Protein AF-A0A1B0GMM7-F1 (afdb_monomer_lite)

Organism: Phlebotomus papatasi (NCBI:txid29031)

InterPro domains:
  IPR000101 Gamma-glutamyltranspeptidase [PTHR11686] (1-207)
  IPR029055 Nucleophile aminohydrolases, N-terminal [SSF56235] (2-206)

Radius of gyration: 19.5 Å; chains: 1; bounding box: 43×40×56 Å

pLDDT: mean 94.99, std 4.91, range [53.19, 98.62]

Structure (mmCIF, N/CA/C/O backbone):
data_AF-A0A1B0GMM7-F1
#
_entry.id   AF-A0A1B0GMM7-F1
#
loop_
_atom_site.group_PDB
_atom_site.id
_atom_site.type_symbol
_atom_site.label_atom_id
_atom_site.label_alt_id
_atom_site.label_comp_id
_atom_site.label_asym_id
_atom_site.label_entity_id
_atom_site.label_seq_id
_atom_site.pdbx_PDB_ins_code
_atom_site.Cartn_x
_atom_site.Cartn_y
_atom_site.Cartn_z
_atom_site.occupancy
_atom_site.B_iso_or_equiv
_atom_site.auth_seq_id
_atom_site.auth_comp_id
_atom_site.auth_asym_id
_atom_site.auth_atom_id
_atom_site.pdbx_PDB_model_num
ATOM 1 N N . MET A 1 1 ? 13.871 6.214 -3.178 1.00 53.19 1 MET A N 1
ATOM 2 C CA . MET A 1 1 ? 12.863 5.307 -2.608 1.00 53.19 1 MET A CA 1
ATOM 3 C C . MET A 1 1 ? 11.516 5.990 -2.770 1.00 53.19 1 MET A C 1
ATOM 5 O O . MET A 1 1 ? 11.363 7.075 -2.239 1.00 53.19 1 MET A O 1
ATOM 9 N N . GLN A 1 2 ? 10.606 5.436 -3.575 1.00 75.19 2 GLN A N 1
ATOM 10 C CA . GLN A 1 2 ? 9.217 5.918 -3.604 1.00 75.19 2 GLN A CA 1
ATOM 11 C C . GLN A 1 2 ? 8.549 5.575 -2.265 1.00 75.19 2 GLN A C 1
ATOM 13 O O . GLN A 1 2 ? 8.980 4.634 -1.605 1.00 75.19 2 GLN A O 1
ATOM 18 N N . SER A 1 3 ? 7.559 6.360 -1.842 1.00 87.88 3 SER A N 1
ATOM 19 C CA . SER A 1 3 ? 7.161 6.391 -0.427 1.00 87.88 3 SER A CA 1
ATOM 20 C C . SER A 1 3 ? 6.079 5.382 -0.032 1.00 87.88 3 SER A C 1
ATOM 22 O O . SER A 1 3 ? 6.171 4.817 1.050 1.00 87.88 3 SER A O 1
ATOM 24 N N . MET A 1 4 ? 5.049 5.184 -0.861 1.00 93.94 4 MET A N 1
ATOM 25 C CA . MET A 1 4 ? 3.884 4.348 -0.532 1.00 93.94 4 MET A CA 1
ATOM 26 C C . MET A 1 4 ? 3.117 3.912 -1.789 1.00 93.94 4 MET A C 1
ATOM 28 O O . MET A 1 4 ? 3.317 4.479 -2.867 1.00 93.94 4 MET A O 1
ATOM 32 N N . GLY A 1 5 ? 2.212 2.941 -1.646 1.00 95.69 5 GLY A N 1
ATOM 33 C CA . GLY A 1 5 ? 1.313 2.498 -2.712 1.00 95.69 5 GLY A CA 1
ATOM 34 C C . GLY A 1 5 ? 0.489 1.272 -2.322 1.00 95.69 5 GLY A C 1
ATOM 35 O O . GLY A 1 5 ? 0.683 0.703 -1.255 1.00 95.69 5 GLY A O 1
ATOM 36 N N . ILE A 1 6 ? -0.396 0.831 -3.223 1.00 96.44 6 ILE A N 1
ATOM 37 C CA . ILE A 1 6 ? -1.327 -0.291 -2.983 1.00 96.44 6 ILE A CA 1
ATOM 38 C C . ILE A 1 6 ? -0.647 -1.653 -2.745 1.00 96.44 6 ILE A C 1
ATOM 40 O O . ILE A 1 6 ? -1.313 -2.593 -2.328 1.00 96.44 6 ILE A O 1
ATOM 44 N N . GLY A 1 7 ? 0.661 -1.755 -3.004 1.00 95.88 7 GLY A N 1
ATOM 45 C CA . GLY A 1 7 ? 1.482 -2.925 -2.680 1.00 95.88 7 GLY A CA 1
ATOM 46 C C . GLY A 1 7 ? 2.139 -2.884 -1.293 1.00 95.88 7 GLY A C 1
ATOM 47 O O . GLY A 1 7 ? 2.956 -3.750 -1.013 1.00 95.88 7 GLY A O 1
ATOM 48 N N . GLY A 1 8 ? 1.846 -1.873 -0.467 1.00 97.38 8 GLY A N 1
ATOM 49 C CA . GLY A 1 8 ? 2.353 -1.749 0.904 1.00 97.38 8 GLY A CA 1
ATOM 50 C C . GLY A 1 8 ? 1.270 -1.976 1.960 1.00 97.38 8 GLY A C 1
ATOM 51 O O . GLY A 1 8 ? 0.313 -2.725 1.740 1.00 97.38 8 GLY A O 1
ATOM 52 N N . GLY A 1 9 ? 1.404 -1.300 3.099 1.00 97.62 9 GLY A N 1
ATOM 53 C CA . GLY A 1 9 ? 0.414 -1.264 4.170 1.00 97.62 9 GLY A CA 1
ATOM 54 C C . GLY A 1 9 ? 0.515 -0.006 5.038 1.00 97.62 9 GLY A C 1
ATOM 55 O O . GLY A 1 9 ? 1.512 0.723 5.026 1.00 97.62 9 GLY A O 1
ATOM 56 N N . PHE A 1 10 ? -0.516 0.236 5.847 1.00 97.62 10 PHE A N 1
ATOM 57 C CA . PHE A 1 10 ? -0.613 1.430 6.691 1.00 97.62 10 PHE A CA 1
ATOM 58 C C . PHE A 1 10 ? -1.278 1.147 8.039 1.00 97.62 10 PHE A C 1
ATOM 60 O O . PHE A 1 10 ? -1.861 0.091 8.269 1.00 97.62 10 PHE A O 1
ATOM 67 N N . ILE A 1 11 ? -1.225 2.135 8.936 1.00 97.75 11 ILE A N 1
ATOM 68 C CA . ILE A 1 11 ? -2.061 2.173 10.139 1.00 97.75 11 ILE A CA 1
ATOM 69 C C . ILE A 1 11 ? -2.821 3.497 10.161 1.00 97.75 11 ILE A C 1
ATOM 71 O O . ILE A 1 11 ? -2.230 4.556 9.951 1.00 97.75 11 ILE A O 1
ATOM 75 N N . MET A 1 12 ? -4.128 3.448 10.409 1.00 97.12 12 MET A N 1
ATOM 76 C CA . MET A 1 12 ? -5.002 4.622 10.453 1.00 97.12 12 MET A CA 1
ATOM 77 C C . MET A 1 12 ? -5.659 4.753 11.821 1.00 97.12 12 MET A C 1
ATOM 79 O O . MET A 1 12 ? -6.202 3.790 12.354 1.00 97.12 12 MET A O 1
ATOM 83 N N . ASN A 1 13 ? -5.658 5.974 12.355 1.00 96.12 13 ASN A N 1
ATOM 84 C CA . ASN A 1 13 ? -6.471 6.356 13.504 1.00 96.12 13 ASN A CA 1
ATOM 85 C C . ASN A 1 13 ? -7.703 7.129 13.027 1.00 96.12 13 ASN A C 1
ATOM 87 O O . ASN A 1 13 ? -7.585 8.080 12.255 1.00 96.12 13 ASN A O 1
ATOM 91 N N . ILE A 1 14 ? -8.878 6.738 13.512 1.00 97.38 14 ILE A N 1
ATOM 92 C CA . ILE A 1 14 ? -10.171 7.300 13.115 1.00 97.38 14 ILE A CA 1
ATOM 93 C C . ILE A 1 14 ? -10.907 7.734 14.376 1.00 97.38 14 ILE A C 1
ATOM 95 O O . ILE A 1 14 ? -11.275 6.893 15.190 1.00 97.38 14 ILE A O 1
ATOM 99 N N . TYR A 1 15 ? -11.152 9.035 14.532 1.00 97.31 15 TYR A N 1
ATOM 100 C CA . TYR A 1 15 ? -11.948 9.577 15.635 1.00 97.31 15 TYR A CA 1
ATOM 101 C C . TYR A 1 15 ? -13.368 9.908 15.172 1.00 97.31 15 TYR A C 1
ATOM 103 O O . TYR A 1 15 ? -13.568 10.725 14.272 1.00 97.31 15 TYR A O 1
ATOM 111 N N . LEU A 1 16 ? -14.363 9.305 15.818 1.00 96.50 16 LEU A N 1
ATOM 112 C CA . LEU A 1 16 ? -15.772 9.624 15.626 1.00 96.50 16 LEU A CA 1
ATOM 113 C C . LEU A 1 16 ? -16.211 10.643 16.675 1.00 96.50 16 LEU A C 1
ATOM 115 O O . LEU A 1 16 ? -16.310 10.321 17.860 1.00 96.50 16 LEU A O 1
ATOM 119 N N . ARG A 1 17 ? -16.514 11.867 16.226 1.00 95.62 17 ARG A N 1
ATOM 120 C CA . ARG A 1 17 ? -16.934 12.974 17.099 1.00 95.62 17 ARG A CA 1
ATOM 121 C C . ARG A 1 17 ? -18.205 12.651 17.882 1.00 95.62 17 ARG A C 1
ATOM 123 O O . ARG A 1 17 ? -18.207 12.851 19.090 1.00 95.62 17 ARG A O 1
ATOM 130 N N . ASP A 1 18 ? -19.238 12.141 17.216 1.00 95.56 18 ASP A N 1
ATOM 131 C CA . ASP A 1 18 ? -20.553 11.912 17.837 1.00 95.56 18 ASP A CA 1
ATOM 132 C C . ASP A 1 18 ? -20.499 10.840 18.934 1.00 95.56 18 ASP A C 1
ATOM 134 O O . ASP A 1 18 ? -21.185 10.944 19.945 1.00 95.56 18 ASP A O 1
ATOM 138 N N . ALA A 1 19 ? -19.635 9.836 18.760 1.00 94.50 19 ALA A N 1
ATOM 139 C CA . ALA A 1 19 ? -19.402 8.780 19.745 1.00 94.50 19 ALA A CA 1
ATOM 140 C C . ALA A 1 19 ? -18.279 9.112 20.743 1.00 94.50 19 ALA A C 1
ATOM 142 O O . ALA A 1 19 ? -18.024 8.326 21.652 1.00 94.50 19 ALA A O 1
ATOM 143 N N . GLN A 1 20 ? -17.563 10.223 20.534 1.00 94.62 20 GLN A N 1
ATOM 144 C CA . GLN A 1 20 ? -16.332 10.587 21.241 1.00 94.62 20 GLN A CA 1
ATOM 145 C C . GLN A 1 20 ? -15.344 9.416 21.383 1.00 94.62 20 GLN A C 1
ATOM 147 O O . GLN A 1 20 ? -14.721 9.230 22.428 1.00 94.62 20 GLN A O 1
ATOM 152 N N . LYS A 1 21 ? -15.206 8.613 20.323 1.00 95.88 21 LYS A N 1
ATOM 153 C CA . LYS A 1 21 ? -14.448 7.357 20.335 1.00 95.88 21 LYS A CA 1
ATOM 154 C C . LYS A 1 21 ? -13.468 7.293 19.170 1.00 95.88 21 LYS A C 1
ATOM 156 O O . LYS A 1 21 ? -13.804 7.696 18.058 1.00 95.88 21 LYS A O 1
ATOM 161 N N . ALA A 1 22 ? -12.271 6.767 19.427 1.00 97.44 22 ALA A N 1
ATOM 162 C CA . ALA A 1 22 ? -11.251 6.532 18.414 1.00 97.44 22 ALA A CA 1
ATOM 163 C C . ALA A 1 22 ? -11.017 5.035 18.169 1.00 97.44 22 ALA A C 1
ATOM 165 O O . ALA A 1 22 ? -10.995 4.238 19.109 1.00 97.44 22 ALA A O 1
ATOM 166 N N . TYR A 1 23 ? -10.809 4.684 16.904 1.00 97.94 23 TYR A N 1
ATOM 167 C CA . TYR A 1 23 ? -10.455 3.347 16.444 1.00 97.94 23 TYR A CA 1
ATOM 168 C C . TYR A 1 23 ? -9.118 3.376 15.716 1.00 97.94 23 TYR A C 1
ATOM 170 O O . TYR A 1 23 ? -8.822 4.323 14.987 1.00 97.94 23 TYR A O 1
ATOM 178 N N . THR A 1 24 ? -8.359 2.299 15.860 1.00 98.25 24 THR A N 1
ATOM 179 C CA . THR A 1 24 ? -7.186 2.010 15.040 1.00 98.25 24 THR A CA 1
ATOM 180 C C . THR A 1 24 ? -7.534 0.918 14.041 1.00 98.25 24 THR A C 1
ATOM 182 O O . THR A 1 24 ? -8.098 -0.113 14.413 1.00 98.25 24 THR A O 1
ATOM 185 N N . LEU A 1 25 ? -7.168 1.149 12.785 1.00 98.44 25 LEU A N 1
ATOM 186 C CA . LEU A 1 25 ? -7.102 0.147 11.734 1.00 98.44 25 LEU A CA 1
ATOM 187 C C . LEU A 1 25 ? -5.637 -0.152 11.428 1.00 98.44 25 LEU A C 1
ATOM 189 O O . LEU A 1 25 ? -4.947 0.714 10.894 1.00 98.44 25 LEU A O 1
ATOM 193 N N . ASP A 1 26 ? -5.179 -1.358 11.742 1.00 98.31 26 ASP A N 1
ATOM 194 C CA . ASP A 1 26 ? -3.874 -1.864 11.324 1.00 98.31 26 ASP A CA 1
ATOM 195 C C . ASP A 1 26 ? -4.033 -2.687 10.041 1.00 98.31 26 ASP A C 1
ATOM 197 O O . ASP A 1 26 ? -4.621 -3.773 10.039 1.00 98.31 26 ASP A O 1
ATOM 201 N N . ALA A 1 27 ? -3.532 -2.116 8.951 1.00 98.31 27 ALA A N 1
ATOM 202 C CA . ALA A 1 27 ? -3.484 -2.682 7.614 1.00 98.31 27 ALA A CA 1
ATOM 203 C C . ALA A 1 27 ? -2.025 -2.809 7.142 1.00 98.31 27 ALA A C 1
ATOM 205 O O . ALA A 1 27 ? -1.729 -2.624 5.961 1.00 98.31 27 ALA A O 1
ATOM 206 N N . ARG A 1 28 ? -1.089 -3.064 8.068 1.00 97.88 28 ARG A N 1
ATOM 207 C CA . ARG A 1 28 ? 0.292 -3.395 7.711 1.00 97.88 28 ARG A CA 1
ATOM 208 C C . ARG A 1 28 ? 0.388 -4.733 7.000 1.00 97.88 28 ARG A C 1
ATOM 210 O O . ARG A 1 28 ? -0.480 -5.602 7.119 1.00 97.88 28 ARG A O 1
ATOM 217 N N . GLU A 1 29 ? 1.480 -4.882 6.269 1.00 97.88 29 GLU A N 1
ATOM 218 C CA . GLU A 1 29 ? 1.848 -6.129 5.634 1.00 97.88 29 GLU A CA 1
ATOM 219 C C . GLU A 1 29 ? 2.068 -7.236 6.674 1.00 97.88 29 GLU A C 1
ATOM 221 O O . GLU A 1 29 ? 2.504 -6.986 7.802 1.00 97.88 29 GLU A O 1
ATOM 226 N 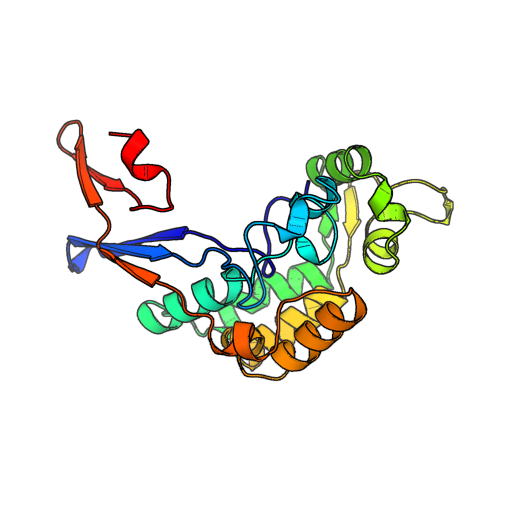N . ILE A 1 30 ? 1.788 -8.479 6.281 1.00 97.12 30 ILE A N 1
ATOM 227 C CA . ILE A 1 30 ? 2.065 -9.670 7.097 1.00 97.12 30 ILE A CA 1
ATOM 228 C C . ILE A 1 30 ? 2.968 -10.636 6.336 1.00 97.12 30 ILE A C 1
ATOM 230 O O . ILE A 1 30 ? 2.927 -10.709 5.107 1.00 97.12 30 ILE A O 1
ATOM 234 N N . SER A 1 31 ? 3.786 -11.393 7.061 1.00 96.06 31 SER A N 1
ATOM 235 C CA . SER A 1 31 ? 4.619 -12.437 6.465 1.00 96.06 31 SER A CA 1
ATOM 236 C C . SER A 1 31 ? 3.762 -13.519 5.810 1.00 96.06 31 SER A C 1
ATOM 238 O O . SER A 1 31 ? 2.727 -13.894 6.362 1.00 96.06 31 SER A O 1
ATOM 240 N N . ALA A 1 32 ? 4.231 -14.060 4.685 1.00 97.12 32 ALA A N 1
ATOM 241 C CA . ALA A 1 32 ? 3.666 -15.275 4.104 1.00 97.12 32 ALA A CA 1
ATOM 242 C C . ALA A 1 32 ? 3.725 -16.440 5.103 1.00 97.12 32 ALA A C 1
ATOM 244 O O . ALA A 1 32 ? 4.643 -16.515 5.924 1.00 97.12 32 ALA A O 1
ATOM 245 N N . THR A 1 33 ? 2.805 -17.393 4.990 1.00 97.50 33 THR A N 1
ATOM 246 C CA . THR A 1 33 ? 2.761 -18.583 5.855 1.00 97.50 33 THR A CA 1
ATOM 247 C C . THR A 1 33 ? 4.030 -19.431 5.734 1.00 97.50 33 THR A C 1
ATOM 249 O O . THR A 1 33 ? 4.468 -20.041 6.706 1.00 97.50 33 THR A O 1
ATOM 252 N N . ALA A 1 34 ? 4.660 -19.439 4.556 1.00 97.25 34 ALA A N 1
ATOM 253 C CA . ALA A 1 34 ? 5.916 -20.146 4.305 1.00 97.25 34 ALA A CA 1
ATOM 254 C C . ALA A 1 34 ? 7.167 -19.426 4.854 1.00 97.25 34 ALA A C 1
ATOM 256 O O . ALA A 1 34 ? 8.267 -19.981 4.792 1.00 97.25 34 ALA A O 1
ATOM 257 N N . ALA A 1 35 ? 7.036 -18.201 5.374 1.00 97.19 35 ALA A N 1
ATOM 258 C CA . ALA A 1 35 ? 8.161 -17.463 5.934 1.00 97.19 35 ALA A CA 1
ATOM 259 C C . ALA A 1 35 ? 8.685 -18.139 7.210 1.00 97.19 35 ALA A C 1
ATOM 261 O O . ALA A 1 35 ? 7.927 -18.658 8.029 1.00 97.19 35 ALA A O 1
ATOM 262 N N . HIS A 1 36 ? 10.001 -18.106 7.411 1.00 96.12 36 HIS A N 1
ATOM 263 C CA . HIS A 1 36 ? 10.636 -18.673 8.598 1.00 96.12 36 HIS A CA 1
ATOM 264 C C . HIS A 1 36 ? 11.885 -17.882 8.990 1.00 96.12 36 HIS A C 1
ATOM 266 O O . HIS A 1 36 ? 12.553 -17.296 8.144 1.00 96.12 36 HIS A O 1
ATOM 272 N N . GLU A 1 37 ? 12.259 -17.925 10.271 1.00 95.38 37 GLU A N 1
ATOM 273 C CA . GLU A 1 37 ? 13.353 -17.129 10.862 1.00 95.38 37 GLU A CA 1
ATOM 274 C C . GLU A 1 37 ? 14.671 -17.190 10.066 1.00 95.38 37 GLU A C 1
ATOM 276 O O . GLU A 1 37 ? 15.410 -16.214 9.961 1.00 95.38 37 GLU A O 1
ATOM 281 N N . LYS A 1 38 ? 14.960 -18.351 9.470 1.00 95.56 38 LYS A N 1
ATOM 282 C CA . LYS A 1 38 ? 16.217 -18.615 8.760 1.00 95.56 38 LYS A CA 1
ATOM 283 C C . LYS A 1 38 ? 16.233 -18.226 7.274 1.00 95.56 38 LYS A C 1
ATOM 285 O O . LYS A 1 38 ? 17.286 -18.362 6.655 1.00 95.56 38 LYS A O 1
ATOM 290 N N . MET A 1 39 ? 15.120 -17.770 6.689 1.00 94.56 39 MET A N 1
ATOM 291 C CA . MET A 1 39 ? 14.973 -17.631 5.225 1.00 94.56 39 MET A CA 1
ATOM 292 C C . MET A 1 39 ? 15.940 -16.620 4.588 1.00 94.56 39 MET A C 1
ATOM 294 O O . MET A 1 39 ? 16.244 -16.721 3.404 1.00 94.56 39 MET A O 1
ATOM 298 N N . HIS A 1 40 ? 16.483 -15.698 5.387 1.00 95.75 40 HIS A N 1
ATOM 299 C CA . HIS A 1 40 ? 17.420 -14.665 4.936 1.00 95.75 40 HIS A CA 1
ATOM 300 C C . HIS A 1 40 ? 18.879 -14.909 5.347 1.00 95.75 40 HIS A C 1
ATOM 302 O O . HIS A 1 40 ? 19.756 -14.137 4.965 1.00 95.75 40 HIS A O 1
ATOM 308 N N . LEU A 1 41 ? 19.182 -15.963 6.120 1.00 93.88 41 LEU A N 1
ATOM 309 C CA . LEU A 1 41 ? 20.531 -16.166 6.677 1.00 93.88 41 LEU A CA 1
ATOM 310 C C . LEU A 1 41 ? 21.605 -16.398 5.607 1.00 93.88 41 LEU A C 1
ATOM 312 O O . LEU A 1 41 ? 22.782 -16.147 5.857 1.00 93.88 41 LEU A O 1
ATOM 316 N N . HIS A 1 42 ? 21.209 -16.874 4.428 1.00 90.56 42 HIS A N 1
ATOM 317 C CA . HIS A 1 42 ? 22.123 -17.127 3.317 1.00 90.56 42 HIS A CA 1
ATOM 318 C C . HIS A 1 42 ? 22.481 -15.861 2.526 1.00 90.56 42 HIS A C 1
ATOM 320 O O . HIS A 1 42 ? 23.553 -15.810 1.928 1.00 90.56 42 HIS A O 1
ATOM 326 N N . ASP A 1 43 ? 21.611 -14.846 2.524 1.00 93.00 43 ASP A N 1
ATOM 327 C CA . ASP A 1 43 ? 21.836 -13.578 1.829 1.00 93.00 43 ASP A CA 1
ATOM 328 C C . ASP A 1 43 ? 21.008 -12.459 2.470 1.00 93.00 43 ASP A C 1
ATOM 330 O O . ASP A 1 43 ? 19.797 -12.360 2.264 1.00 93.00 43 ASP A O 1
ATOM 334 N N . SER A 1 44 ? 21.670 -11.567 3.208 1.00 91.44 44 SER A N 1
ATOM 335 C CA . SER A 1 44 ? 21.009 -10.452 3.891 1.00 91.44 44 SER A CA 1
ATOM 336 C C . SER A 1 44 ? 20.336 -9.463 2.936 1.00 91.44 44 SER A C 1
ATOM 338 O O . SER A 1 44 ? 19.417 -8.762 3.356 1.00 91.44 44 SER A O 1
ATOM 340 N N . ARG A 1 45 ? 20.709 -9.419 1.648 1.00 91.88 45 ARG A N 1
ATOM 341 C CA . ARG A 1 45 ? 20.044 -8.555 0.654 1.00 91.88 45 ARG A CA 1
ATOM 342 C C . ARG A 1 45 ? 18.585 -8.941 0.447 1.00 91.88 45 ARG A C 1
ATOM 344 O O . ARG A 1 45 ? 17.766 -8.070 0.183 1.00 91.88 45 ARG A O 1
ATOM 351 N N . THR A 1 46 ? 18.241 -10.211 0.656 1.00 93.62 46 THR A N 1
ATOM 352 C CA . THR A 1 46 ? 16.861 -10.711 0.540 1.00 93.62 46 THR A CA 1
ATOM 353 C C . THR A 1 46 ? 15.905 -10.124 1.584 1.00 93.62 46 THR A C 1
ATOM 355 O O . THR A 1 46 ? 14.703 -10.331 1.481 1.00 93.62 46 THR A O 1
ATOM 358 N N . THR A 1 47 ? 16.416 -9.378 2.571 1.00 92.75 47 THR A N 1
ATOM 359 C CA . THR A 1 47 ? 15.599 -8.620 3.537 1.00 92.75 47 THR A CA 1
ATOM 360 C C . THR A 1 47 ? 15.083 -7.292 2.985 1.00 92.75 47 THR A C 1
ATOM 362 O O . THR A 1 47 ? 14.112 -6.752 3.504 1.00 92.75 47 THR A O 1
ATOM 365 N N . ILE A 1 48 ? 15.728 -6.751 1.948 1.00 91.00 48 ILE A N 1
ATOM 366 C CA . ILE A 1 48 ? 15.419 -5.429 1.382 1.00 91.00 48 ILE A CA 1
ATOM 367 C C . ILE A 1 48 ? 15.132 -5.475 -0.120 1.00 91.00 48 ILE A C 1
ATOM 369 O O . ILE A 1 48 ? 14.658 -4.490 -0.683 1.00 91.00 48 ILE A O 1
ATOM 373 N N . GLU A 1 49 ? 15.450 -6.589 -0.781 1.00 89.44 49 GLU A N 1
ATOM 374 C CA . GLU A 1 49 ? 15.373 -6.733 -2.227 1.00 89.44 49 GLU A CA 1
ATOM 375 C C . GLU A 1 49 ? 14.848 -8.101 -2.652 1.00 89.44 49 GLU A C 1
ATOM 377 O O . GLU A 1 49 ? 15.172 -9.138 -2.071 1.00 89.44 49 GLU A O 1
ATOM 382 N N . GLY A 1 50 ? 14.131 -8.090 -3.774 1.00 91.12 50 GLY A N 1
ATOM 383 C CA . GLY A 1 50 ? 13.635 -9.295 -4.416 1.00 91.12 50 GLY A CA 1
ATOM 384 C C . GLY A 1 50 ? 12.338 -9.822 -3.798 1.00 91.12 50 GLY A C 1
ATOM 385 O O . GLY A 1 50 ? 11.746 -9.212 -2.914 1.00 91.12 50 GLY A O 1
ATOM 386 N N . PRO A 1 51 ? 11.865 -10.972 -4.283 1.00 94.25 51 PRO A N 1
ATOM 387 C CA . PRO A 1 51 ? 10.545 -11.503 -3.945 1.00 94.25 51 PRO A CA 1
ATOM 388 C C . PRO A 1 51 ? 10.415 -11.971 -2.485 1.00 94.25 51 PRO A C 1
ATOM 390 O O . PRO A 1 51 ? 9.301 -12.080 -1.976 1.00 94.25 51 PRO A O 1
ATOM 393 N N . LEU A 1 52 ? 11.542 -12.265 -1.822 1.00 95.50 52 LEU A N 1
ATOM 394 C CA . LEU A 1 52 ? 11.589 -12.721 -0.431 1.00 95.50 52 LEU A CA 1
ATOM 395 C C . LEU A 1 52 ? 11.509 -11.566 0.572 1.00 95.50 52 LEU A C 1
ATOM 397 O O . LEU A 1 52 ? 11.207 -11.816 1.733 1.00 95.50 52 LEU A O 1
ATOM 401 N N . SER A 1 53 ? 11.747 -10.322 0.142 1.00 95.38 53 SER A N 1
ATOM 402 C CA . SER A 1 53 ? 11.605 -9.142 1.003 1.00 95.38 53 SER A CA 1
ATOM 403 C C . SER A 1 53 ? 10.165 -8.622 1.069 1.00 95.38 53 SER A C 1
ATOM 405 O O . SER A 1 53 ? 9.918 -7.578 1.668 1.00 95.38 53 SER A O 1
ATOM 407 N N . LEU A 1 54 ? 9.224 -9.285 0.391 1.00 96.19 54 LEU A N 1
ATOM 408 C CA . LEU A 1 54 ? 7.831 -8.860 0.297 1.00 96.19 54 LEU A CA 1
ATOM 409 C C . LEU A 1 54 ? 7.016 -9.384 1.484 1.00 96.19 54 LEU A C 1
ATOM 411 O O . LEU A 1 54 ? 7.133 -10.546 1.874 1.00 96.19 54 LEU A O 1
ATOM 415 N N . GLY A 1 55 ? 6.143 -8.531 2.012 1.00 96.69 55 GLY A N 1
ATOM 416 C CA . GLY A 1 55 ? 5.016 -8.944 2.842 1.00 96.69 55 GLY A CA 1
ATOM 417 C C . GLY A 1 55 ? 3.726 -8.966 2.024 1.00 96.69 55 GLY A C 1
ATOM 418 O O . GLY A 1 55 ? 3.626 -8.320 0.981 1.00 96.69 55 GLY A O 1
ATOM 419 N N . THR A 1 56 ? 2.725 -9.694 2.508 1.00 98.00 56 THR A N 1
ATOM 420 C CA . THR A 1 56 ? 1.376 -9.692 1.932 1.00 98.00 56 THR A CA 1
ATOM 421 C C . THR A 1 56 ? 0.785 -8.286 2.077 1.00 98.00 56 THR A C 1
ATOM 423 O O . THR A 1 56 ? 0.670 -7.823 3.215 1.00 98.00 56 THR A O 1
ATOM 426 N N . PRO A 1 57 ? 0.436 -7.589 0.981 1.00 98.06 57 PRO A N 1
ATOM 427 C CA . PR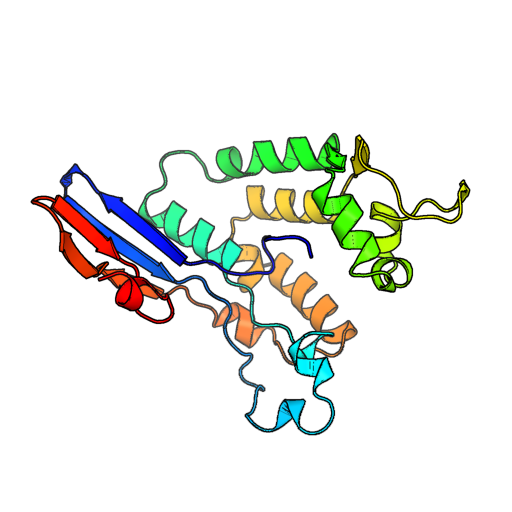O A 1 57 ? 0.080 -6.173 1.023 1.00 98.06 57 PRO A CA 1
ATOM 428 C C . PRO A 1 57 ? -1.242 -5.942 1.753 1.00 98.06 57 PRO A C 1
ATOM 430 O O . PRO A 1 57 ? -2.207 -6.678 1.561 1.00 98.06 57 PRO A O 1
ATOM 433 N N . GLY A 1 58 ? -1.310 -4.887 2.559 1.00 98.38 58 GLY A N 1
ATOM 434 C CA . GLY A 1 58 ? -2.483 -4.546 3.364 1.00 98.38 58 GLY A CA 1
ATOM 435 C C . GLY A 1 58 ? -3.223 -3.282 2.949 1.00 98.38 58 GLY A C 1
ATOM 436 O O . GLY A 1 58 ? -4.387 -3.105 3.308 1.00 98.38 58 GLY A O 1
ATOM 437 N N . GLU A 1 59 ? -2.580 -2.416 2.164 1.00 98.50 59 GLU A N 1
ATOM 438 C CA . GLU A 1 59 ? -3.063 -1.067 1.862 1.00 98.50 59 GLU A CA 1
ATOM 439 C C . GLU A 1 59 ? -4.489 -1.072 1.294 1.00 98.50 59 GLU A C 1
ATOM 441 O O . GLU A 1 59 ? -5.376 -0.355 1.760 1.00 98.50 59 GLU A O 1
ATOM 446 N N . LEU A 1 60 ? -4.748 -1.918 0.298 1.00 98.25 60 LEU A N 1
ATOM 447 C CA . LEU A 1 60 ? -6.035 -1.897 -0.380 1.00 98.25 60 LEU A CA 1
ATOM 448 C C . LEU A 1 60 ? -7.161 -2.490 0.480 1.00 98.25 60 LEU A C 1
ATOM 450 O O . LEU A 1 60 ? -8.264 -1.937 0.485 1.00 98.25 60 LEU A O 1
ATOM 454 N N . MET A 1 61 ? -6.888 -3.552 1.250 1.00 98.62 61 MET A N 1
ATOM 455 C CA . MET A 1 61 ? -7.859 -4.072 2.219 1.00 98.62 61 MET A CA 1
ATOM 456 C C . MET A 1 61 ? -8.142 -3.045 3.314 1.00 98.62 61 MET A C 1
ATOM 458 O O . MET A 1 61 ? -9.291 -2.872 3.705 1.00 98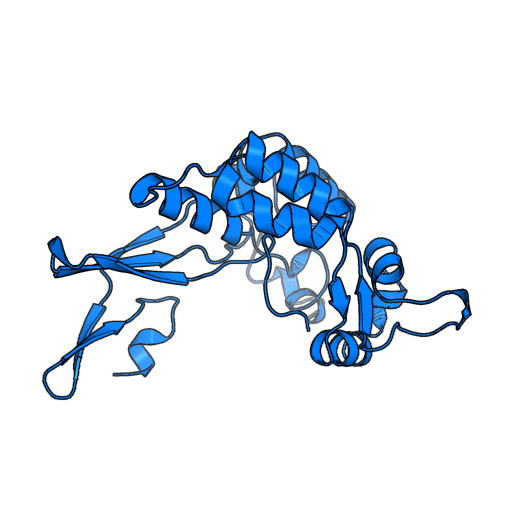.62 61 MET A O 1
ATOM 462 N N . GLY A 1 62 ? -7.123 -2.318 3.778 1.00 98.56 62 GLY A N 1
ATOM 463 C CA . GLY A 1 62 ? -7.291 -1.244 4.751 1.00 98.56 62 GLY A CA 1
ATOM 464 C C . GLY A 1 62 ? -8.247 -0.159 4.261 1.00 98.56 62 GLY A C 1
ATOM 465 O O . GLY A 1 62 ? -9.185 0.212 4.967 1.00 98.56 62 GLY A O 1
ATOM 466 N N . TYR A 1 63 ? -8.055 0.332 3.036 1.00 98.56 63 TYR A N 1
ATOM 467 C CA . TYR A 1 63 ? -8.964 1.322 2.453 1.00 98.56 63 TYR A CA 1
ATOM 468 C C . TYR A 1 63 ? -10.381 0.776 2.292 1.00 98.56 63 TYR A C 1
ATOM 470 O O . TYR A 1 63 ? -11.345 1.470 2.618 1.00 98.56 63 TYR A O 1
ATOM 478 N N . TRP A 1 64 ? -10.500 -0.462 1.813 1.00 98.44 64 TRP A N 1
ATOM 479 C CA . TRP A 1 64 ? -11.781 -1.125 1.617 1.00 98.44 64 TRP A CA 1
ATOM 480 C C . TRP A 1 64 ? -12.542 -1.287 2.934 1.00 98.44 64 TRP A C 1
ATOM 482 O O . TRP A 1 64 ? -13.664 -0.818 3.053 1.00 98.44 64 TRP A O 1
ATOM 492 N N . GLU A 1 65 ? -11.921 -1.855 3.962 1.00 98.56 65 GLU A N 1
ATOM 493 C CA . GLU A 1 65 ? -12.537 -2.089 5.273 1.00 98.56 65 GLU A CA 1
ATOM 494 C C . GLU A 1 65 ? -12.913 -0.783 5.989 1.00 98.56 65 GLU A C 1
ATOM 496 O O . GLU A 1 65 ? -13.995 -0.672 6.573 1.00 98.56 65 GLU A O 1
ATOM 501 N N . ALA A 1 66 ? -12.065 0.250 5.904 1.00 98.44 66 ALA A N 1
ATOM 502 C CA . ALA A 1 66 ? -12.404 1.576 6.418 1.00 98.44 66 ALA A CA 1
ATOM 503 C C . ALA A 1 66 ? -13.618 2.174 5.689 1.00 98.44 66 ALA A C 1
ATOM 505 O O . ALA A 1 66 ? -14.499 2.757 6.327 1.00 98.44 66 ALA A O 1
ATOM 506 N N . HIS A 1 67 ? -13.686 2.012 4.365 1.00 98.44 67 HIS A N 1
ATOM 507 C CA . HIS A 1 67 ? -14.809 2.472 3.552 1.00 98.44 67 HIS A CA 1
ATOM 508 C C . HIS A 1 67 ? -16.097 1.699 3.851 1.00 98.44 67 HIS A C 1
ATOM 510 O O . HIS A 1 67 ? -17.129 2.325 4.064 1.00 98.44 67 HIS A O 1
ATOM 516 N N . GLN A 1 68 ? -16.042 0.376 3.993 1.00 98.12 68 GLN A N 1
ATOM 517 C CA . GLN A 1 68 ? -17.210 -0.436 4.346 1.00 98.12 68 GLN A CA 1
ATOM 518 C C . GLN A 1 68 ? -17.788 -0.051 5.712 1.00 98.12 68 GLN A C 1
ATOM 520 O O . GLN A 1 68 ? -19.001 -0.093 5.914 1.00 98.12 68 GLN A O 1
ATOM 525 N N . ARG A 1 69 ? -16.928 0.351 6.654 1.00 97.38 69 ARG A N 1
ATOM 526 C CA . ARG A 1 69 ? -17.347 0.714 8.011 1.00 97.38 69 ARG A CA 1
ATOM 527 C C . ARG A 1 69 ? -17.792 2.171 8.156 1.00 97.38 69 ARG A C 1
ATOM 529 O O . ARG A 1 69 ? -18.699 2.448 8.939 1.00 97.38 69 ARG A O 1
ATOM 536 N N . PHE A 1 70 ? -17.138 3.102 7.463 1.00 97.06 70 PHE A N 1
ATOM 537 C CA . PHE A 1 70 ? -17.301 4.547 7.693 1.00 97.06 70 PHE A CA 1
ATOM 538 C C . PHE A 1 70 ? -17.550 5.375 6.426 1.00 97.06 70 PHE A C 1
ATOM 540 O O . PHE A 1 70 ? -17.765 6.588 6.511 1.00 97.06 70 PHE A O 1
ATOM 547 N N . GLY A 1 71 ? -17.498 4.753 5.252 1.00 97.19 71 GLY A N 1
ATOM 548 C CA . GLY A 1 71 ? -17.664 5.399 3.959 1.00 97.19 71 GLY A CA 1
ATOM 549 C C . GLY A 1 71 ? -19.044 6.025 3.788 1.00 97.19 71 GLY A C 1
ATOM 550 O O . GLY A 1 71 ? -20.052 5.545 4.303 1.00 97.19 71 GLY A O 1
ATOM 551 N N . ARG A 1 72 ? -19.080 7.139 3.054 1.00 97.31 72 ARG A N 1
ATOM 552 C CA . ARG A 1 72 ? -20.320 7.860 2.715 1.00 97.31 72 ARG A CA 1
ATOM 553 C C . ARG A 1 72 ? -20.498 8.061 1.217 1.00 97.31 72 ARG A C 1
ATOM 555 O O . ARG A 1 72 ? -21.619 8.044 0.728 1.00 97.31 72 ARG A O 1
ATOM 562 N N . LEU A 1 73 ? -19.394 8.277 0.506 1.00 98.31 73 LEU A N 1
ATOM 563 C CA . LEU A 1 73 ? -19.386 8.359 -0.950 1.00 98.31 73 LEU A CA 1
ATOM 564 C C . LEU A 1 73 ? -19.259 6.955 -1.552 1.00 98.31 73 LEU A C 1
ATOM 566 O O . LEU A 1 73 ? -18.636 6.096 -0.920 1.00 98.31 73 LEU A O 1
ATOM 570 N N . PRO A 1 74 ? -19.790 6.712 -2.761 1.00 98.31 74 PRO A N 1
ATOM 571 C CA . PRO A 1 74 ? -19.537 5.476 -3.492 1.00 98.31 74 PRO A CA 1
ATOM 572 C C . PRO A 1 74 ? -18.033 5.201 -3.639 1.00 98.31 74 PRO A C 1
ATOM 574 O O . PRO A 1 74 ? -17.258 6.110 -3.930 1.00 98.31 74 PRO A O 1
ATOM 577 N N . TRP A 1 75 ? -17.614 3.943 -3.467 1.00 98.38 75 TRP A N 1
ATOM 578 C CA . TRP A 1 75 ? -16.201 3.536 -3.549 1.00 98.38 75 TRP A CA 1
ATOM 579 C C . TRP A 1 75 ? -15.528 3.997 -4.847 1.00 98.38 75 TRP A C 1
ATOM 581 O O . TRP A 1 75 ? -14.458 4.603 -4.832 1.00 98.38 75 TRP A O 1
ATOM 591 N N . ARG A 1 76 ? -16.205 3.774 -5.976 1.00 98.19 76 ARG A N 1
ATOM 592 C CA . ARG A 1 76 ? -15.737 4.163 -7.308 1.00 98.19 76 ARG A CA 1
ATOM 593 C C . ARG A 1 76 ? -15.389 5.650 -7.406 1.00 98.19 76 ARG A C 1
ATOM 595 O O . ARG A 1 76 ? -14.393 5.995 -8.040 1.00 98.19 76 ARG A O 1
ATOM 602 N N . ASP A 1 77 ? -16.158 6.515 -6.748 1.00 98.25 77 ASP A N 1
ATOM 603 C CA . ASP A 1 77 ? -15.942 7.965 -6.784 1.00 98.25 77 ASP A CA 1
ATOM 604 C C . ASP A 1 77 ? -14.669 8.375 -6.030 1.00 98.25 77 ASP A C 1
ATOM 606 O O . ASP A 1 77 ? -14.049 9.381 -6.370 1.00 98.25 77 ASP A O 1
ATOM 610 N N . LEU A 1 78 ? -14.234 7.576 -5.049 1.00 98.00 78 LEU A N 1
ATOM 611 C CA . LEU A 1 78 ? -12.973 7.787 -4.332 1.00 98.00 78 LEU A CA 1
ATOM 612 C C . LEU A 1 78 ? -11.755 7.393 -5.178 1.00 98.00 78 LEU A C 1
ATOM 614 O O . LEU A 1 78 ? -10.704 8.023 -5.073 1.00 98.00 78 LEU A O 1
ATOM 618 N N . VAL A 1 79 ? -11.890 6.373 -6.032 1.00 98.25 79 VAL A N 1
ATOM 619 C CA . VAL A 1 79 ? -10.792 5.858 -6.872 1.00 98.25 79 VAL A CA 1
ATOM 620 C C . VAL A 1 79 ? -10.666 6.633 -8.192 1.00 98.25 79 VAL A C 1
ATOM 622 O O . VAL A 1 79 ? -9.561 6.810 -8.711 1.00 98.25 79 VAL A O 1
ATOM 625 N N . ALA A 1 80 ? -11.776 7.148 -8.731 1.00 98.25 80 ALA A N 1
ATOM 626 C CA . ALA A 1 80 ? -11.825 7.821 -10.031 1.00 98.25 80 ALA A CA 1
ATOM 627 C C . ALA A 1 80 ? -10.794 8.960 -10.221 1.00 98.25 80 ALA A C 1
ATOM 629 O O . ALA A 1 80 ? -10.180 9.022 -11.294 1.00 98.25 80 ALA A O 1
ATOM 630 N N . PRO A 1 81 ? -10.520 9.837 -9.231 1.00 98.44 81 PRO A N 1
ATOM 631 C CA . PRO A 1 81 ? -9.493 10.867 -9.378 1.00 98.44 81 PRO A CA 1
ATOM 632 C C . PRO A 1 81 ? -8.087 10.296 -9.609 1.00 98.44 81 PRO A C 1
ATOM 634 O O . PRO A 1 81 ? -7.335 10.840 -10.419 1.00 98.44 81 PRO A O 1
ATOM 637 N N . ALA A 1 82 ? -7.736 9.186 -8.951 1.00 97.69 82 ALA A N 1
ATOM 638 C CA . ALA A 1 82 ? -6.432 8.541 -9.113 1.00 97.69 82 ALA A CA 1
ATOM 639 C C . ALA A 1 82 ? -6.273 7.921 -10.511 1.00 97.69 82 ALA A C 1
ATOM 641 O O . ALA A 1 82 ? -5.218 8.074 -11.130 1.00 97.69 82 ALA A O 1
ATOM 642 N N . ILE A 1 83 ? -7.339 7.304 -11.041 1.00 98.31 83 ILE A N 1
ATOM 643 C CA . ILE A 1 83 ? -7.380 6.796 -12.424 1.00 98.31 83 ILE A CA 1
ATOM 644 C C . ILE A 1 83 ? -7.121 7.939 -13.408 1.00 98.31 83 ILE A C 1
ATOM 646 O O . ILE A 1 83 ? -6.245 7.840 -14.264 1.00 98.31 83 ILE A O 1
ATOM 650 N N . LYS A 1 84 ? -7.818 9.068 -13.244 1.00 98.25 84 LYS A N 1
ATOM 651 C CA . LYS A 1 84 ? -7.640 10.233 -14.118 1.00 98.25 84 LYS A CA 1
ATOM 652 C C . LYS A 1 84 ? -6.191 10.729 -14.126 1.00 98.25 84 LYS A C 1
ATOM 654 O O . LYS A 1 84 ? -5.638 10.983 -15.195 1.00 98.25 84 LYS A O 1
ATOM 659 N N . VAL A 1 85 ? -5.569 10.860 -12.951 1.00 97.81 85 VAL A N 1
ATOM 660 C CA . VAL A 1 85 ? -4.173 11.315 -12.831 1.00 97.81 85 VAL A CA 1
ATOM 661 C C . VAL A 1 85 ? -3.212 10.339 -13.504 1.00 97.81 85 VAL A C 1
ATOM 663 O O . VAL A 1 85 ? -2.307 10.764 -14.222 1.00 97.81 85 VAL A O 1
ATOM 666 N N . CYS A 1 86 ? -3.397 9.035 -13.304 1.00 95.25 86 CYS A N 1
ATOM 667 C CA . CYS A 1 86 ? -2.488 8.048 -13.869 1.00 95.25 86 CYS A CA 1
ATOM 668 C C . CYS A 1 86 ? -2.623 7.951 -15.407 1.00 95.25 86 CYS A C 1
ATOM 670 O O . CYS A 1 86 ? -1.612 7.797 -16.094 1.00 95.25 86 CYS A O 1
ATOM 672 N N . GLU A 1 87 ? -3.838 8.106 -15.954 1.00 96.62 87 GLU A N 1
ATOM 673 C CA . GLU A 1 87 ? -4.119 8.075 -17.399 1.00 96.62 87 GLU A CA 1
ATOM 674 C C . GLU A 1 87 ? -3.577 9.313 -18.119 1.00 96.62 87 GLU A C 1
ATOM 676 O O . GLU A 1 87 ? -2.926 9.209 -19.161 1.00 96.62 87 GLU A O 1
ATOM 681 N N . GLN A 1 88 ? -3.814 10.500 -17.554 1.00 97.31 88 GLN A N 1
ATOM 682 C CA . GLN A 1 88 ? -3.284 11.754 -18.098 1.00 97.31 88 GLN A CA 1
ATOM 683 C C . GLN A 1 88 ? -1.752 11.799 -17.990 1.00 97.31 88 GLN A C 1
ATOM 685 O O . GLN A 1 88 ? -1.062 12.340 -18.868 1.00 97.31 88 GLN A O 1
ATOM 690 N N . GLY A 1 89 ? -1.225 11.151 -16.953 1.00 96.94 89 GLY A N 1
ATOM 691 C CA . GLY A 1 89 ? 0.155 11.243 -16.526 1.00 96.94 89 GLY A CA 1
ATOM 692 C C . GLY A 1 89 ? 0.389 12.471 -15.663 1.00 96.94 89 GLY A C 1
ATOM 693 O O . GLY A 1 89 ? -0.368 13.441 -15.684 1.00 96.94 89 GLY A O 1
ATOM 694 N N . PHE A 1 90 ? 1.482 12.436 -14.916 1.00 96.50 90 PHE A N 1
ATOM 695 C CA . PHE A 1 90 ? 1.864 13.512 -14.011 1.00 96.50 90 PHE A CA 1
ATOM 696 C C . PHE A 1 90 ? 3.343 13.867 -14.186 1.00 96.50 90 PHE A C 1
ATOM 698 O O . PHE A 1 90 ? 4.146 13.008 -14.570 1.00 96.50 90 PHE A O 1
ATOM 705 N N . PRO A 1 91 ? 3.726 15.131 -13.932 1.00 97.06 91 PRO A N 1
ATOM 706 C CA . PRO A 1 91 ? 5.123 15.527 -13.956 1.00 97.06 91 PRO A CA 1
ATOM 707 C C . PRO A 1 91 ? 5.871 14.856 -12.805 1.00 97.06 91 PRO A C 1
ATOM 709 O O . PRO A 1 91 ? 5.470 14.915 -11.643 1.00 97.06 91 PRO A O 1
ATOM 712 N N . MET A 1 92 ? 6.992 14.233 -13.138 1.00 95.44 92 MET A N 1
ATOM 713 C CA . MET A 1 92 ? 7.899 13.609 -12.190 1.00 95.44 92 MET A CA 1
ATOM 714 C C . MET A 1 92 ? 8.404 14.649 -11.186 1.00 95.44 92 MET A C 1
ATOM 716 O O . MET A 1 92 ? 8.925 15.695 -11.578 1.00 95.44 92 MET A O 1
ATOM 720 N N . SER A 1 93 ? 8.268 14.373 -9.890 1.00 95.25 93 SER A N 1
ATOM 721 C CA . SER A 1 93 ? 8.760 15.279 -8.849 1.00 95.25 93 SER A CA 1
ATOM 722 C C . SER A 1 93 ? 10.279 15.163 -8.668 1.00 95.25 93 SER A C 1
ATOM 724 O O . SER A 1 93 ? 10.903 14.190 -9.104 1.00 95.25 93 SER A O 1
ATOM 726 N N . ARG A 1 94 ? 10.885 16.133 -7.969 1.00 95.50 94 ARG A N 1
ATOM 727 C CA . ARG A 1 94 ? 12.307 16.076 -7.585 1.00 95.50 94 ARG A CA 1
ATOM 728 C C . ARG A 1 94 ? 12.629 14.801 -6.801 1.00 95.50 94 ARG A C 1
ATOM 730 O O . ARG A 1 94 ? 13.619 14.142 -7.090 1.00 95.50 94 ARG A O 1
ATOM 737 N N . HIS A 1 95 ? 11.752 14.414 -5.874 1.00 94.19 95 HIS A N 1
ATOM 738 C CA . HIS A 1 95 ? 11.918 13.211 -5.059 1.00 94.19 95 HIS A CA 1
ATOM 739 C C . HIS A 1 95 ? 11.931 11.922 -5.895 1.00 94.19 95 HIS A C 1
ATOM 741 O O . HIS A 1 95 ? 12.715 11.009 -5.628 1.00 94.19 95 HIS A O 1
ATOM 747 N N . MET A 1 96 ? 11.098 11.848 -6.939 1.00 94.50 96 MET A N 1
ATOM 748 C CA . MET A 1 96 ? 11.121 10.712 -7.862 1.00 94.50 96 MET A CA 1
ATOM 749 C C . MET A 1 96 ? 12.439 10.654 -8.641 1.00 94.50 96 MET A C 1
ATOM 751 O O . MET A 1 96 ? 12.976 9.571 -8.847 1.00 94.50 96 MET A O 1
ATOM 755 N N . GLU A 1 97 ? 12.994 11.801 -9.036 1.00 94.69 97 GLU A N 1
ATOM 756 C CA . GLU A 1 97 ? 14.298 11.867 -9.710 1.00 94.69 97 GLU A CA 1
ATOM 757 C C . GLU A 1 97 ? 15.451 11.496 -8.778 1.00 94.69 97 GLU A C 1
ATOM 759 O O . GLU A 1 97 ? 16.335 10.735 -9.154 1.00 94.69 97 GLU A O 1
ATOM 764 N N . ASP A 1 98 ? 15.448 11.985 -7.542 1.00 94.31 98 ASP A N 1
ATOM 765 C CA . ASP A 1 98 ? 16.442 11.572 -6.549 1.00 94.31 98 ASP A CA 1
ATOM 766 C C . ASP A 1 98 ? 16.346 10.069 -6.258 1.00 94.31 98 ASP A C 1
ATOM 768 O O . ASP A 1 98 ? 17.358 9.388 -6.093 1.00 94.31 98 ASP A O 1
ATOM 772 N N . SER A 1 99 ? 15.134 9.513 -6.296 1.00 93.06 99 SER A N 1
ATOM 773 C CA . SER A 1 99 ? 14.910 8.082 -6.116 1.00 93.06 99 SER A CA 1
ATOM 774 C C . SER A 1 99 ? 15.544 7.211 -7.199 1.00 93.06 99 SER A C 1
ATOM 776 O O . SER A 1 99 ? 15.999 6.119 -6.865 1.00 93.06 99 SER A O 1
ATOM 778 N N . THR A 1 100 ? 15.612 7.660 -8.457 1.00 92.25 100 THR A N 1
ATOM 779 C CA . THR A 1 100 ? 16.274 6.884 -9.524 1.00 92.25 100 THR A CA 1
ATOM 780 C C . THR A 1 100 ? 17.792 6.884 -9.377 1.00 92.25 100 THR A C 1
ATOM 782 O O . THR A 1 100 ? 18.438 5.897 -9.717 1.00 92.25 100 THR A O 1
ATOM 785 N N . LYS A 1 101 ? 18.364 7.949 -8.799 1.00 90.50 101 LYS A N 1
ATOM 786 C CA . LYS A 1 101 ? 19.800 8.036 -8.481 1.00 90.50 101 LYS A CA 1
ATOM 787 C C . LYS A 1 101 ? 20.185 7.098 -7.339 1.00 90.50 101 LYS A C 1
ATOM 789 O O . LYS A 1 101 ? 21.234 6.469 -7.400 1.00 90.50 101 LYS A O 1
ATOM 794 N N . ILE A 1 102 ? 19.324 6.987 -6.326 1.00 89.94 102 ILE A N 1
ATOM 795 C CA . ILE A 1 102 ? 19.522 6.076 -5.189 1.00 89.94 102 ILE A CA 1
ATOM 796 C C . ILE A 1 102 ? 19.347 4.611 -5.621 1.00 89.94 102 ILE A C 1
ATOM 798 O O . ILE A 1 102 ? 20.076 3.744 -5.153 1.00 89.94 102 ILE A O 1
ATOM 802 N N . ASN A 1 103 ? 18.419 4.339 -6.546 1.00 88.12 103 ASN A N 1
ATOM 803 C CA . ASN A 1 103 ? 18.083 2.990 -7.005 1.00 88.12 103 ASN A CA 1
ATOM 804 C C . ASN A 1 103 ? 18.381 2.805 -8.505 1.00 88.12 103 ASN A C 1
ATOM 806 O O . ASN A 1 103 ? 17.454 2.621 -9.299 1.00 88.12 103 ASN A O 1
ATOM 810 N N . PRO A 1 104 ? 19.659 2.788 -8.931 1.00 86.56 104 PRO A N 1
ATOM 811 C CA . PRO A 1 104 ? 20.015 2.715 -10.349 1.00 86.56 104 PRO A CA 1
ATOM 812 C C . PRO A 1 104 ? 19.590 1.397 -11.010 1.00 86.56 104 PRO A C 1
ATOM 814 O O . PRO A 1 104 ? 19.517 1.315 -12.233 1.00 86.56 104 PRO A O 1
ATOM 817 N N . ARG A 1 105 ? 19.276 0.363 -10.218 1.00 87.62 105 ARG A N 1
ATOM 818 C CA . ARG A 1 105 ? 18.769 -0.924 -10.712 1.00 87.62 105 ARG A CA 1
ATOM 819 C C . ARG A 1 105 ? 17.390 -0.849 -11.361 1.00 87.62 105 ARG A C 1
ATOM 821 O O . ARG A 1 105 ? 17.060 -1.742 -12.129 1.00 87.62 105 ARG A O 1
ATOM 828 N N . ILE A 1 106 ? 16.649 0.244 -11.153 1.00 88.75 106 ILE A N 1
ATOM 829 C CA . ILE A 1 106 ? 15.402 0.550 -11.875 1.00 88.75 106 ILE A CA 1
ATOM 830 C C . ILE A 1 106 ? 15.575 0.414 -13.394 1.00 88.75 106 ILE A C 1
ATOM 832 O O . ILE A 1 106 ? 14.648 0.011 -14.083 1.00 88.75 106 ILE A O 1
ATOM 836 N N . GLN A 1 107 ? 16.763 0.718 -13.925 1.00 89.69 107 GLN A N 1
ATOM 837 C CA . GLN A 1 107 ? 17.028 0.627 -15.360 1.00 89.69 107 GLN A CA 1
ATOM 838 C C . GLN A 1 107 ? 17.071 -0.811 -15.904 1.00 89.69 107 GLN A C 1
ATOM 840 O O . GLN A 1 107 ? 17.089 -0.969 -17.121 1.00 89.69 107 GLN A O 1
ATOM 845 N N . TYR A 1 108 ? 17.157 -1.828 -15.041 1.00 90.31 108 TYR A N 1
ATOM 846 C CA . TYR A 1 108 ? 17.192 -3.242 -15.429 1.00 90.31 108 TYR A CA 1
ATOM 847 C C . TYR A 1 108 ? 15.825 -3.921 -15.306 1.00 90.31 108 TYR A C 1
ATOM 849 O O . TYR A 1 108 ? 15.646 -5.016 -15.827 1.00 90.31 108 TYR A O 1
ATOM 857 N N . ASP A 1 109 ? 14.864 -3.274 -14.648 1.00 90.25 109 ASP A N 1
ATOM 858 C CA . ASP A 1 109 ? 13.480 -3.728 -14.602 1.00 90.25 109 ASP A CA 1
ATOM 859 C C . ASP A 1 109 ? 12.728 -3.186 -15.819 1.00 90.25 109 ASP A C 1
ATOM 861 O O . ASP A 1 109 ? 12.691 -1.975 -16.037 1.00 90.25 109 ASP A O 1
ATOM 865 N N . TYR A 1 110 ? 12.130 -4.064 -16.624 1.00 90.06 110 TYR A N 1
ATOM 866 C CA . TYR A 1 110 ? 11.468 -3.673 -17.872 1.00 90.06 110 TYR A CA 1
ATOM 867 C C . TYR A 1 110 ? 10.358 -2.628 -17.655 1.00 90.06 110 TYR A C 1
ATOM 869 O O . TYR A 1 110 ? 10.280 -1.632 -18.382 1.00 90.06 110 TYR A O 1
ATOM 877 N N . MET A 1 111 ? 9.534 -2.817 -16.623 1.00 89.62 111 MET A N 1
ATOM 878 C CA . MET A 1 111 ? 8.382 -1.963 -16.344 1.00 89.62 111 MET A CA 1
ATOM 879 C C . MET A 1 111 ? 8.814 -0.604 -15.794 1.00 89.62 111 MET A C 1
ATOM 881 O O . MET A 1 111 ? 8.376 0.443 -16.278 1.00 89.62 111 MET A O 1
ATOM 885 N N . LEU A 1 112 ? 9.713 -0.595 -14.811 1.00 91.88 112 LEU A N 1
ATOM 886 C CA . LEU A 1 112 ? 10.202 0.634 -14.195 1.00 91.88 112 LEU A CA 1
ATOM 887 C C . LEU A 1 112 ? 11.119 1.417 -15.143 1.00 91.88 112 LEU A C 1
ATOM 889 O O . LEU A 1 112 ? 11.068 2.651 -15.158 1.00 91.88 112 LEU A O 1
ATOM 893 N N . ARG A 1 113 ? 11.906 0.736 -15.987 1.00 93.12 113 ARG A N 1
ATOM 894 C CA . ARG A 1 113 ? 12.707 1.370 -17.043 1.00 93.12 113 ARG A CA 1
ATOM 895 C C . ARG A 1 113 ? 11.816 2.150 -18.004 1.00 93.12 113 ARG A C 1
ATOM 897 O O . ARG A 1 113 ? 12.114 3.312 -18.272 1.00 93.12 113 ARG A O 1
ATOM 904 N N . GLY A 1 114 ? 10.691 1.579 -18.440 1.00 92.38 114 GLY A N 1
ATOM 905 C CA . GLY A 1 114 ? 9.726 2.275 -19.299 1.00 92.38 114 GLY A CA 1
ATOM 906 C C . GLY A 1 114 ? 9.191 3.579 -18.688 1.00 92.38 114 GLY A C 1
ATOM 907 O O . GLY A 1 114 ? 8.982 4.567 -19.400 1.00 92.38 114 GLY A O 1
ATOM 908 N N . LEU A 1 115 ? 9.032 3.619 -17.361 1.00 93.25 115 LEU A N 1
ATOM 909 C CA . LEU A 1 115 ? 8.533 4.792 -16.636 1.00 93.25 115 LEU A CA 1
ATOM 910 C C . LEU A 1 115 ? 9.603 5.855 -16.389 1.00 93.25 115 LEU A C 1
ATOM 912 O O . LEU A 1 115 ? 9.311 7.046 -16.495 1.00 93.25 115 LEU A O 1
ATOM 916 N N . PHE A 1 116 ? 10.827 5.447 -16.055 1.00 94.44 116 PHE A N 1
ATOM 917 C CA . PHE A 1 116 ? 11.829 6.348 -15.481 1.00 94.44 116 PHE A CA 1
ATOM 918 C C . PHE A 1 116 ? 13.094 6.515 -16.317 1.00 94.44 116 PHE A C 1
ATOM 920 O O . PHE A 1 116 ? 13.873 7.423 -16.033 1.00 94.44 116 PHE A O 1
ATOM 927 N N . PHE A 1 117 ? 13.316 5.703 -17.347 1.00 94.38 117 PHE A N 1
ATOM 928 C CA . PHE A 1 117 ? 14.479 5.795 -18.224 1.00 94.38 117 PHE A CA 1
ATOM 929 C C . PHE A 1 117 ? 14.092 6.367 -19.593 1.00 94.38 117 PHE A C 1
ATOM 931 O O . PHE A 1 117 ? 12.977 6.179 -20.086 1.00 94.38 117 PHE A O 1
ATOM 938 N N . ASN A 1 118 ? 15.002 7.128 -20.191 1.00 93.25 118 ASN A N 1
ATOM 939 C CA . ASN A 1 118 ? 14.876 7.661 -21.538 1.00 93.25 118 ASN A CA 1
ATOM 940 C C . ASN A 1 118 ? 15.927 6.989 -22.429 1.00 93.25 118 ASN A C 1
ATOM 942 O O . ASN A 1 118 ? 17.120 7.255 -22.294 1.00 93.25 118 ASN A O 1
ATOM 946 N N . GLU A 1 119 ? 15.463 6.132 -23.340 1.00 90.81 119 GLU A N 1
ATOM 947 C CA . GLU A 1 119 ? 16.319 5.397 -24.279 1.00 90.81 119 GLU A CA 1
ATOM 948 C C . GLU A 1 119 ? 17.060 6.323 -25.247 1.00 90.81 119 GLU A C 1
ATOM 950 O O . GLU A 1 119 ? 18.228 6.099 -25.546 1.00 90.81 119 GLU A O 1
ATOM 955 N N . THR A 1 120 ? 16.419 7.405 -25.699 1.00 92.69 120 THR A N 1
ATOM 956 C CA . THR A 1 120 ? 17.018 8.352 -26.650 1.00 92.69 120 THR A CA 1
ATOM 957 C C . THR A 1 120 ? 18.229 9.056 -26.050 1.00 92.69 120 THR A C 1
ATOM 959 O O . THR A 1 120 ? 19.234 9.252 -26.726 1.00 92.69 120 THR A O 1
ATOM 962 N N . THR A 1 121 ? 18.145 9.449 -24.777 1.00 93.81 121 THR A N 1
ATOM 963 C CA . THR A 1 121 ? 19.238 10.140 -24.076 1.00 93.81 121 THR A CA 1
ATOM 964 C C . THR A 1 121 ? 20.110 9.194 -23.253 1.00 93.81 121 THR A C 1
ATOM 966 O O . THR A 1 121 ? 20.979 9.672 -22.524 1.00 93.81 121 THR A O 1
ATOM 969 N N . ASN A 1 122 ? 19.847 7.883 -23.311 1.00 93.50 122 ASN A N 1
ATOM 970 C CA . ASN A 1 122 ? 20.457 6.836 -22.489 1.00 93.50 122 ASN A CA 1
ATOM 971 C C . ASN A 1 122 ? 20.647 7.242 -21.011 1.00 93.50 122 ASN A C 1
ATOM 973 O O . ASN A 1 122 ? 21.738 7.151 -20.446 1.00 93.50 122 ASN A O 1
ATOM 977 N N . SER A 1 123 ? 19.601 7.796 -20.398 1.00 94.44 123 SER A N 1
ATOM 978 C CA . SER A 1 123 ? 19.664 8.346 -19.039 1.00 94.44 123 SER A CA 1
ATOM 979 C C . SER A 1 123 ? 18.299 8.361 -18.361 1.00 94.44 123 SER A C 1
ATOM 981 O O . SER A 1 123 ? 17.258 8.325 -19.016 1.00 94.44 123 SER A O 1
ATOM 983 N N . PHE A 1 124 ? 18.286 8.444 -17.028 1.00 95.50 124 PHE A N 1
ATOM 984 C CA . PHE A 1 124 ? 17.040 8.621 -16.286 1.00 95.50 124 PHE A CA 1
ATOM 985 C C . PHE A 1 124 ? 16.337 9.930 -16.664 1.00 95.50 124 PHE A C 1
ATOM 987 O O . PHE A 1 124 ? 16.961 10.980 -16.846 1.00 95.50 124 PHE A O 1
ATOM 994 N N . ARG A 1 125 ? 15.007 9.861 -16.731 1.00 95.19 125 ARG A N 1
ATOM 995 C CA . ARG A 1 125 ? 14.122 11.015 -16.866 1.00 95.19 125 ARG A CA 1
ATOM 996 C C . ARG A 1 125 ? 14.333 11.965 -15.689 1.00 95.19 125 ARG A C 1
ATOM 998 O O . ARG A 1 125 ? 14.592 11.545 -14.561 1.00 95.19 125 ARG A O 1
ATOM 1005 N N . ARG A 1 126 ? 14.230 13.262 -15.970 1.00 95.69 126 ARG A N 1
ATOM 1006 C CA . ARG A 1 126 ? 14.433 14.333 -14.984 1.00 95.69 126 ARG A CA 1
ATOM 1007 C C . ARG A 1 126 ? 13.106 14.803 -14.402 1.00 95.69 126 ARG A C 1
ATOM 1009 O O . ARG A 1 126 ? 12.056 14.564 -15.006 1.00 95.69 126 ARG A O 1
ATOM 1016 N N . MET A 1 127 ? 13.160 15.521 -13.280 1.00 97.12 127 MET A N 1
ATOM 1017 C CA . MET A 1 127 ? 12.009 16.259 -12.755 1.00 97.12 127 MET A CA 1
ATOM 1018 C C . MET A 1 127 ? 11.283 17.024 -13.879 1.00 97.12 127 MET A C 1
ATOM 1020 O O . MET A 1 127 ? 11.918 17.593 -14.766 1.00 97.12 127 MET A O 1
ATOM 1024 N N . GLY A 1 128 ? 9.951 17.010 -13.854 1.00 97.12 128 GLY A N 1
ATOM 1025 C CA . GLY A 1 128 ? 9.089 17.612 -14.873 1.00 97.12 128 GLY A CA 1
ATOM 1026 C C . GLY A 1 128 ? 8.772 16.698 -16.060 1.00 97.12 128 GLY A C 1
ATOM 1027 O O . GLY A 1 128 ? 7.797 16.951 -16.764 1.00 97.12 128 GLY A O 1
ATOM 1028 N N . SER A 1 129 ? 9.521 15.607 -16.265 1.00 96.38 129 SER A N 1
ATOM 1029 C CA . SER A 1 129 ? 9.174 14.600 -17.280 1.00 96.38 129 SER A CA 1
ATOM 1030 C C . SER A 1 129 ? 7.823 13.967 -16.957 1.00 96.38 129 SER A C 1
ATOM 1032 O O . SER A 1 129 ? 7.564 13.641 -15.802 1.00 96.38 129 SER A O 1
ATOM 1034 N N . ILE A 1 130 ? 6.969 13.750 -17.956 1.00 96.62 130 ILE A N 1
ATOM 1035 C CA . ILE A 1 130 ? 5.666 13.120 -17.722 1.00 96.62 130 ILE A CA 1
ATOM 1036 C C . ILE A 1 130 ? 5.829 11.608 -17.538 1.00 96.62 130 ILE A C 1
ATOM 1038 O O . ILE A 1 130 ? 6.388 10.934 -18.404 1.00 96.62 130 ILE A O 1
ATOM 1042 N N . VAL A 1 131 ? 5.301 11.086 -16.430 1.00 94.94 131 VAL A N 1
ATOM 1043 C CA . VAL A 1 131 ? 5.231 9.655 -16.108 1.00 94.94 131 VAL A CA 1
ATOM 1044 C C . VAL A 1 131 ? 3.789 9.176 -16.270 1.00 94.94 131 VAL A C 1
ATOM 1046 O O . VAL A 1 131 ? 2.857 9.854 -15.837 1.00 94.94 131 VAL A O 1
ATOM 1049 N N . ARG A 1 132 ? 3.605 8.009 -16.900 1.00 95.75 132 ARG A N 1
ATOM 1050 C CA . ARG A 1 132 ? 2.296 7.374 -17.135 1.00 95.75 132 ARG A CA 1
ATOM 1051 C C . ARG A 1 132 ? 2.338 5.888 -16.770 1.00 95.75 132 ARG A C 1
ATOM 1053 O O . ARG A 1 132 ? 2.771 5.086 -17.596 1.00 95.75 132 ARG A O 1
ATOM 1060 N N . PRO A 1 133 ? 1.912 5.502 -15.557 1.00 94.75 133 PRO A N 1
ATOM 1061 C CA . PRO A 1 133 ? 1.930 4.112 -15.119 1.00 94.75 133 PRO A CA 1
ATOM 1062 C C . PRO A 1 133 ? 0.689 3.366 -15.631 1.00 94.75 133 PRO A C 1
ATOM 1064 O O . PRO A 1 133 ? -0.267 3.139 -14.895 1.00 94.75 133 PRO A O 1
ATOM 1067 N N . THR A 1 134 ? 0.692 2.984 -16.909 1.00 94.12 134 THR A N 1
ATOM 1068 C CA . THR A 1 134 ? -0.475 2.390 -17.591 1.00 94.12 134 THR A CA 1
ATOM 1069 C C . THR A 1 134 ? -1.001 1.124 -16.913 1.00 94.12 134 THR A C 1
ATOM 1071 O O . THR A 1 134 ? -2.211 0.994 -16.742 1.00 94.12 134 THR A O 1
ATOM 1074 N N . LYS A 1 135 ? -0.115 0.234 -16.448 1.00 94.50 135 LYS A N 1
ATOM 1075 C CA . LYS A 1 135 ? -0.514 -0.972 -15.704 1.00 94.50 135 LYS A CA 1
ATOM 1076 C C . LYS A 1 135 ? -1.176 -0.660 -14.368 1.00 94.50 135 LYS A C 1
ATOM 1078 O O . LYS A 1 135 ? -2.216 -1.231 -14.066 1.00 94.50 135 LYS A O 1
ATOM 1083 N N . LEU A 1 136 ? -0.665 0.326 -13.631 1.00 95.62 136 LEU A N 1
ATOM 1084 C CA . LEU A 1 136 ? -1.328 0.789 -12.412 1.00 95.62 136 LEU A CA 1
ATOM 1085 C C . LEU A 1 136 ? -2.721 1.360 -12.717 1.00 95.62 136 LEU A C 1
ATOM 1087 O O . LEU A 1 136 ? -3.646 1.138 -11.946 1.00 95.62 136 LEU A O 1
ATOM 1091 N N . CYS A 1 137 ? -2.903 2.052 -13.846 1.00 96.81 137 CYS A N 1
ATOM 1092 C CA . CYS A 1 137 ? -4.230 2.517 -14.254 1.00 96.81 137 CYS A CA 1
ATOM 1093 C C . CYS A 1 137 ? -5.204 1.372 -14.514 1.00 96.81 137 CYS A C 1
ATOM 1095 O O . CYS A 1 137 ? -6.356 1.452 -14.101 1.00 96.81 137 CYS A O 1
ATOM 1097 N N . GLU A 1 138 ? -4.758 0.311 -15.189 1.00 96.56 138 GLU A N 1
ATOM 1098 C CA . GLU A 1 138 ? -5.564 -0.895 -15.401 1.00 96.56 138 GLU A CA 1
ATOM 1099 C C . GLU A 1 138 ? -5.979 -1.515 -14.060 1.00 96.56 138 GLU A C 1
ATOM 1101 O O . GLU A 1 138 ? -7.169 -1.752 -13.848 1.00 96.56 138 GLU A O 1
ATOM 1106 N N . THR A 1 139 ? -5.039 -1.663 -13.121 1.00 97.62 139 THR A N 1
ATOM 1107 C CA . THR A 1 139 ? -5.326 -2.127 -11.757 1.00 97.62 139 THR A CA 1
ATOM 1108 C C . THR A 1 139 ? -6.352 -1.235 -11.065 1.00 97.62 139 THR A C 1
ATOM 1110 O O . THR A 1 139 ? -7.354 -1.737 -10.564 1.00 97.62 139 THR A O 1
ATOM 1113 N N . LEU A 1 140 ? -6.165 0.088 -11.076 1.00 98.19 140 LEU A N 1
ATOM 1114 C CA . LEU A 1 140 ? -7.083 1.024 -10.421 1.00 98.19 140 LEU A CA 1
ATOM 1115 C C . LEU A 1 140 ? -8.494 0.985 -11.024 1.00 98.19 140 LEU A C 1
ATOM 1117 O O . LEU A 1 140 ? -9.461 1.140 -10.281 1.00 98.19 140 LEU A O 1
ATOM 1121 N N . ARG A 1 141 ? -8.642 0.732 -12.333 1.00 98.00 141 ARG A N 1
ATOM 1122 C CA . ARG A 1 141 ? -9.964 0.514 -12.948 1.00 98.00 141 ARG A CA 1
ATOM 1123 C C . ARG A 1 141 ? -10.638 -0.739 -12.398 1.00 98.00 141 ARG A C 1
ATOM 1125 O O . ARG A 1 141 ? -11.813 -0.678 -12.052 1.00 98.00 141 A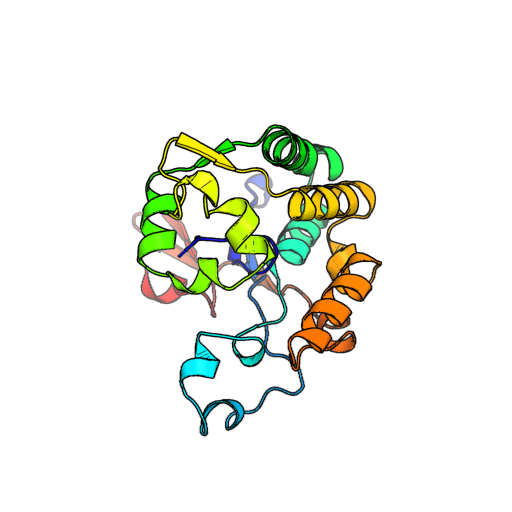RG A O 1
ATOM 1132 N N . ILE A 1 142 ? -9.906 -1.847 -12.269 1.00 97.94 142 ILE A N 1
ATOM 1133 C CA . ILE A 1 142 ? -10.455 -3.073 -11.674 1.00 97.94 142 ILE A CA 1
ATOM 1134 C C . ILE A 1 142 ? -10.844 -2.820 -10.213 1.00 97.94 142 ILE A C 1
ATOM 1136 O O . ILE A 1 142 ? -11.958 -3.150 -9.822 1.00 97.94 142 ILE A O 1
ATOM 1140 N N . VAL A 1 143 ? -9.984 -2.150 -9.441 1.00 98.25 143 VAL A N 1
ATOM 1141 C CA . VAL A 1 143 ? -10.266 -1.770 -8.048 1.00 98.25 143 VAL A CA 1
ATOM 1142 C C . VAL A 1 143 ? -11.516 -0.896 -7.935 1.00 98.25 143 VAL A C 1
ATOM 1144 O O . VAL A 1 143 ? -12.314 -1.088 -7.019 1.00 98.25 143 VAL A O 1
ATOM 1147 N N . ALA A 1 144 ? -11.714 0.062 -8.841 1.00 98.19 144 ALA A N 1
ATOM 1148 C CA . ALA A 1 144 ? -12.878 0.943 -8.821 1.00 98.19 144 ALA A CA 1
ATOM 1149 C C . ALA A 1 144 ? -14.195 0.201 -9.102 1.00 98.19 144 ALA A C 1
ATOM 1151 O O . ALA A 1 144 ? -15.212 0.535 -8.497 1.00 98.19 144 ALA A O 1
ATOM 1152 N N . GLU A 1 145 ? -14.177 -0.791 -9.997 1.00 97.81 145 GLU A N 1
ATOM 1153 C CA . GLU A 1 145 ? -15.373 -1.544 -10.400 1.00 97.81 145 GLU A CA 1
ATOM 1154 C C . GLU A 1 145 ? -15.670 -2.740 -9.482 1.00 97.81 145 GLU A C 1
ATOM 1156 O O . GLU A 1 145 ? -16.828 -2.997 -9.167 1.00 97.81 145 GLU A O 1
ATOM 1161 N N . LYS A 1 146 ? -14.640 -3.473 -9.042 1.00 97.44 146 LYS A N 1
ATOM 1162 C CA . LYS A 1 146 ? -14.785 -4.713 -8.257 1.00 97.44 146 LYS A CA 1
ATOM 1163 C C . LYS A 1 146 ? -14.601 -4.531 -6.749 1.00 97.44 146 LYS A C 1
ATOM 1165 O O . LYS A 1 146 ? -14.921 -5.437 -5.986 1.00 97.44 146 LYS A O 1
ATOM 1170 N N . GLY A 1 147 ? -14.126 -3.366 -6.312 1.00 97.38 147 GLY A N 1
ATOM 1171 C CA . GLY A 1 147 ? -13.819 -3.092 -4.910 1.00 97.38 147 GLY A CA 1
ATOM 1172 C C . GLY A 1 147 ? -12.400 -3.503 -4.513 1.00 97.38 147 GLY A C 1
ATOM 1173 O O . GLY A 1 147 ? -11.690 -4.190 -5.247 1.00 97.38 147 GLY A O 1
ATOM 1174 N N . GLY A 1 148 ? -11.969 -3.064 -3.329 1.00 96.00 148 GLY A N 1
ATOM 1175 C CA . GLY A 1 148 ? -10.609 -3.323 -2.843 1.00 96.00 148 GLY A CA 1
ATOM 1176 C C . GLY A 1 148 ? -10.338 -4.783 -2.459 1.00 96.00 148 GLY A C 1
ATOM 1177 O O . GLY A 1 148 ? -9.189 -5.219 -2.486 1.00 96.00 148 GLY A O 1
ATOM 1178 N N . ALA A 1 149 ? -11.385 -5.562 -2.173 1.00 97.56 149 ALA A N 1
ATOM 1179 C CA . ALA A 1 149 ? -11.259 -6.986 -1.864 1.00 97.56 149 ALA A CA 1
ATOM 1180 C C . ALA A 1 149 ? -10.768 -7.836 -3.057 1.00 97.56 149 ALA A C 1
ATOM 1182 O O . ALA A 1 149 ? -10.218 -8.912 -2.833 1.00 97.56 149 ALA A O 1
ATOM 1183 N N . ASP A 1 150 ? -10.890 -7.352 -4.303 1.00 98.06 150 ASP A N 1
ATOM 1184 C CA . ASP A 1 150 ? -10.542 -8.126 -5.509 1.00 98.06 150 ASP A CA 1
ATOM 1185 C C . ASP A 1 150 ? -9.052 -8.517 -5.573 1.00 98.06 150 ASP A C 1
ATOM 1187 O O . ASP A 1 150 ? -8.721 -9.557 -6.139 1.00 98.06 150 ASP A O 1
ATOM 1191 N N . LEU A 1 151 ? -8.157 -7.742 -4.938 1.00 97.94 151 LEU A N 1
ATOM 1192 C CA . LEU A 1 151 ? -6.731 -8.089 -4.789 1.00 97.94 151 LEU A CA 1
ATOM 1193 C C . LEU A 1 151 ? -6.498 -9.323 -3.903 1.00 97.94 151 LEU A C 1
ATOM 1195 O O . LEU A 1 151 ? -5.434 -9.928 -3.966 1.00 97.94 151 LEU A O 1
ATOM 1199 N N . TYR A 1 152 ? -7.482 -9.707 -3.092 1.00 98.25 152 TYR A N 1
ATOM 1200 C CA . TYR A 1 152 ? -7.341 -10.752 -2.081 1.00 98.25 152 TYR A CA 1
ATOM 1201 C C . TYR A 1 152 ? -8.137 -12.012 -2.411 1.00 98.25 152 TYR A C 1
ATOM 1203 O O . TYR A 1 152 ? -7.694 -13.108 -2.096 1.00 98.25 152 TYR A O 1
ATOM 1211 N N . ASN A 1 153 ? -9.304 -11.872 -3.044 1.00 97.06 153 ASN A N 1
ATOM 1212 C CA . ASN A 1 153 ? -10.198 -12.998 -3.335 1.00 97.06 153 ASN A CA 1
ATOM 1213 C C . ASN A 1 153 ? -10.819 -12.961 -4.743 1.00 97.06 153 ASN A C 1
ATOM 1215 O O . ASN A 1 153 ? -11.787 -13.676 -5.005 1.00 97.06 153 ASN A O 1
ATOM 1219 N N . GLY A 1 154 ? -10.289 -12.120 -5.632 1.00 96.81 154 GLY A N 1
ATOM 1220 C CA . GLY A 1 154 ? -10.846 -11.880 -6.958 1.00 96.81 154 GLY A CA 1
ATOM 1221 C C . GLY A 1 154 ? -9.820 -11.993 -8.079 1.00 96.81 154 GLY A C 1
ATOM 1222 O O . GLY A 1 154 ? -8.821 -12.700 -7.975 1.00 96.81 154 GLY A O 1
ATOM 1223 N N . THR A 1 155 ? -10.076 -11.293 -9.184 1.00 95.25 155 THR A N 1
ATOM 1224 C CA . THR A 1 155 ? -9.247 -11.414 -10.395 1.00 95.25 155 THR A CA 1
ATOM 1225 C C . THR A 1 155 ? -7.871 -10.778 -10.222 1.00 95.25 155 THR A C 1
ATOM 1227 O O . THR A 1 155 ? -6.891 -11.297 -10.749 1.00 95.25 155 THR A O 1
ATOM 1230 N N . LEU A 1 156 ? -7.770 -9.665 -9.490 1.00 97.44 156 LEU A N 1
ATOM 1231 C CA . LEU A 1 156 ? -6.471 -9.083 -9.155 1.00 97.44 156 LEU A CA 1
ATOM 1232 C C . LEU A 1 156 ? -5.638 -10.023 -8.280 1.00 97.44 156 LEU A C 1
ATOM 1234 O O . LEU A 1 156 ? -4.424 -10.035 -8.442 1.00 97.44 156 LEU A O 1
ATOM 1238 N N . ALA A 1 157 ? -6.265 -10.826 -7.414 1.00 98.06 157 ALA A N 1
ATOM 1239 C CA . ALA A 1 157 ? -5.558 -11.840 -6.637 1.00 98.06 157 ALA A CA 1
ATOM 1240 C C . ALA A 1 157 ? -4.902 -12.895 -7.544 1.00 98.06 157 ALA A C 1
ATOM 1242 O O . ALA A 1 157 ? -3.736 -13.219 -7.346 1.00 98.06 157 ALA A O 1
ATOM 1243 N N . ASP A 1 158 ? -5.615 -13.395 -8.563 1.00 97.19 158 ASP A N 1
ATOM 1244 C CA . ASP A 1 158 ? -5.059 -14.353 -9.536 1.00 97.19 158 ASP A CA 1
ATOM 1245 C C . ASP A 1 158 ? -3.844 -13.769 -10.267 1.00 97.19 158 ASP A C 1
ATOM 1247 O O . ASP A 1 158 ? -2.785 -14.391 -10.320 1.00 97.19 158 ASP A O 1
ATOM 1251 N N . LEU A 1 159 ? -3.991 -12.550 -10.800 1.00 96.56 159 LEU A N 1
ATOM 1252 C CA . LEU A 1 159 ? -2.924 -11.869 -11.536 1.00 96.56 159 LEU A CA 1
ATOM 1253 C C . LEU A 1 159 ? -1.707 -11.599 -10.645 1.00 96.56 159 LEU A C 1
ATOM 1255 O O . LEU A 1 159 ? -0.574 -11.825 -11.058 1.00 96.56 159 LEU A O 1
ATOM 1259 N N . PHE A 1 160 ? -1.942 -11.147 -9.414 1.00 96.88 160 PHE A N 1
ATOM 1260 C CA . PHE A 1 160 ? -0.872 -10.800 -8.490 1.00 96.88 160 PHE A CA 1
ATOM 1261 C C . PHE A 1 160 ? -0.085 -12.028 -8.020 1.00 96.88 160 PHE A C 1
ATOM 1263 O O . PHE A 1 160 ? 1.137 -11.966 -7.928 1.00 96.88 160 PHE A O 1
ATOM 1270 N N . VAL A 1 161 ? -0.750 -13.159 -7.758 1.00 97.00 161 VAL A N 1
ATOM 1271 C CA . VAL A 1 161 ? -0.060 -14.404 -7.372 1.00 97.00 161 VAL A CA 1
ATOM 1272 C C . VAL A 1 161 ? 0.777 -14.957 -8.519 1.00 97.00 161 VAL A C 1
ATOM 1274 O O . VAL A 1 161 ? 1.861 -15.476 -8.263 1.00 97.00 161 VAL A O 1
ATOM 1277 N N . GLU A 1 162 ? 0.321 -14.832 -9.768 1.00 97.31 162 GLU A N 1
ATOM 1278 C CA . GLU A 1 162 ? 1.128 -15.268 -10.911 1.00 97.31 162 GLU A CA 1
ATOM 1279 C C . GLU A 1 162 ? 2.402 -14.419 -11.041 1.00 97.31 162 GLU A C 1
ATOM 1281 O O . GLU A 1 162 ? 3.491 -14.989 -11.107 1.00 97.31 162 GLU A O 1
ATOM 1286 N N . ASP A 1 163 ? 2.304 -13.087 -10.928 1.00 94.94 163 ASP A N 1
ATOM 1287 C CA . ASP A 1 163 ? 3.479 -12.197 -10.900 1.00 94.94 163 ASP A CA 1
ATOM 1288 C C . ASP A 1 163 ? 4.443 -12.578 -9.756 1.00 94.94 163 ASP A C 1
ATOM 1290 O O . ASP A 1 163 ? 5.659 -12.682 -9.939 1.00 94.94 163 ASP A O 1
ATOM 1294 N N . LEU A 1 164 ? 3.909 -12.820 -8.553 1.00 96.44 164 LEU A N 1
ATOM 1295 C CA . LEU A 1 164 ? 4.695 -13.220 -7.383 1.00 96.44 164 LEU A CA 1
ATOM 1296 C C . LEU A 1 164 ? 5.413 -14.555 -7.602 1.00 96.44 164 LEU A C 1
ATOM 1298 O O . LEU A 1 164 ? 6.581 -14.698 -7.231 1.00 96.44 164 LEU A O 1
ATOM 1302 N N . LYS A 1 165 ? 4.740 -15.521 -8.223 1.00 96.38 165 LYS A N 1
ATOM 1303 C CA . LYS A 1 165 ? 5.290 -16.839 -8.536 1.00 96.38 165 LYS A CA 1
ATOM 1304 C C . LYS A 1 165 ? 6.388 -16.757 -9.593 1.00 96.38 165 LYS A C 1
ATOM 1306 O O . LYS A 1 165 ? 7.433 -17.377 -9.401 1.00 96.38 165 LYS A O 1
ATOM 1311 N N . GLU A 1 166 ? 6.197 -15.980 -10.659 1.00 95.56 166 GLU A N 1
ATOM 1312 C CA . GLU A 1 166 ? 7.227 -15.742 -11.682 1.00 95.56 166 GLU A CA 1
ATOM 1313 C C . GLU A 1 166 ? 8.486 -15.106 -11.084 1.00 95.56 166 GLU A C 1
ATOM 1315 O O . GLU A 1 166 ? 9.608 -15.458 -11.454 1.00 95.56 166 GLU A O 1
ATOM 1320 N N . LEU A 1 167 ? 8.310 -14.214 -10.106 1.00 93.44 167 LEU A N 1
ATOM 1321 C CA . LEU A 1 167 ? 9.415 -13.588 -9.388 1.00 93.44 167 LEU A CA 1
ATOM 1322 C C . LEU A 1 167 ? 10.093 -14.523 -8.377 1.00 93.44 167 LEU A C 1
ATOM 1324 O O . LEU A 1 167 ? 11.184 -14.191 -7.922 1.00 93.44 167 LEU A O 1
ATOM 1328 N N . GLY A 1 168 ? 9.500 -15.671 -8.031 1.00 95.56 168 GLY A N 1
ATOM 1329 C CA . GLY A 1 168 ? 10.021 -16.605 -7.026 1.00 95.56 168 GLY A CA 1
ATOM 1330 C C . GLY A 1 168 ? 9.657 -16.234 -5.585 1.00 95.56 168 GLY A C 1
ATOM 1331 O O . GLY A 1 168 ? 10.436 -16.483 -4.663 1.00 95.56 168 GLY A O 1
ATOM 1332 N N . SER A 1 169 ? 8.505 -15.592 -5.381 1.00 97.12 169 SER A N 1
ATOM 1333 C CA . SER A 1 169 ? 7.977 -15.279 -4.052 1.00 97.12 169 SER A CA 1
ATOM 1334 C C . SER A 1 169 ? 7.406 -16.505 -3.356 1.00 97.12 169 SER A C 1
ATOM 1336 O O . SER A 1 169 ? 7.008 -17.487 -3.979 1.00 97.12 169 SER A O 1
ATOM 1338 N N . ILE A 1 170 ? 7.364 -16.411 -2.030 1.00 97.50 170 ILE A N 1
ATOM 1339 C CA . ILE A 1 170 ? 6.752 -17.400 -1.144 1.00 97.50 170 ILE A CA 1
ATOM 1340 C C . ILE A 1 170 ? 5.326 -17.015 -0.724 1.00 97.50 170 ILE A C 1
ATOM 1342 O O . ILE A 1 170 ? 4.699 -17.775 0.007 1.00 97.50 170 ILE A O 1
ATOM 1346 N N . ILE A 1 171 ? 4.835 -15.839 -1.135 1.00 98.31 171 ILE A N 1
ATOM 1347 C CA . ILE A 1 171 ? 3.447 -15.422 -0.909 1.00 98.31 171 ILE A CA 1
ATOM 1348 C C . ILE A 1 171 ? 2.546 -16.227 -1.845 1.00 98.31 171 ILE A C 1
ATOM 1350 O O . ILE A 1 171 ? 2.766 -16.273 -3.056 1.00 98.31 171 ILE A O 1
ATOM 1354 N N . THR A 1 172 ? 1.526 -16.848 -1.270 1.00 98.00 172 THR A N 1
ATOM 1355 C CA . THR A 1 172 ? 0.579 -17.716 -1.970 1.00 98.00 172 THR A CA 1
ATOM 1356 C C . THR A 1 172 ? -0.787 -17.056 -2.144 1.00 98.00 172 THR A C 1
ATOM 1358 O O . THR A 1 172 ? -1.078 -15.999 -1.578 1.00 98.00 172 THR A O 1
ATOM 1361 N N . ARG A 1 173 ? -1.663 -17.705 -2.918 1.00 97.94 173 ARG A N 1
ATOM 1362 C CA . ARG A 1 173 ? -3.069 -17.304 -3.016 1.00 97.94 173 ARG A CA 1
ATOM 1363 C C . ARG A 1 173 ? -3.767 -17.411 -1.664 1.00 97.94 173 ARG A C 1
ATOM 1365 O O . ARG A 1 173 ? -4.526 -16.522 -1.292 1.00 97.94 173 ARG A O 1
ATOM 1372 N N . GLU A 1 174 ? -3.464 -18.458 -0.913 1.00 98.31 174 GLU A N 1
ATOM 1373 C CA . GLU A 1 174 ? -4.007 -18.694 0.416 1.00 98.31 174 GLU A CA 1
ATOM 1374 C C . GLU A 1 174 ? -3.590 -17.586 1.394 1.00 98.31 174 GLU A C 1
ATOM 1376 O O . GLU A 1 174 ? -4.407 -17.163 2.210 1.00 98.31 174 GLU A O 1
ATOM 1381 N N . ASP A 1 175 ? -2.366 -17.054 1.279 1.00 98.38 175 ASP A N 1
ATOM 1382 C CA . ASP A 1 175 ? -1.918 -15.912 2.089 1.00 98.38 175 ASP A CA 1
ATOM 1383 C C . ASP A 1 175 ? -2.737 -14.644 1.798 1.00 98.38 175 ASP A C 1
ATOM 1385 O O . ASP A 1 175 ? -3.149 -13.946 2.730 1.00 98.38 175 ASP A O 1
ATOM 1389 N N . LEU A 1 176 ? -3.026 -14.358 0.521 1.00 98.31 176 LEU A N 1
ATOM 1390 C CA . LEU A 1 176 ? -3.892 -13.236 0.138 1.00 98.31 176 LEU A CA 1
ATOM 1391 C C . LEU A 1 176 ? -5.321 -13.430 0.656 1.00 98.31 176 LEU A C 1
ATOM 1393 O O . LEU A 1 176 ? -5.889 -12.521 1.262 1.00 98.31 176 LEU A O 1
ATOM 1397 N N . GLU A 1 177 ? -5.895 -14.619 0.479 1.00 98.12 177 GLU A N 1
ATOM 1398 C CA . GLU A 1 177 ? -7.258 -14.926 0.923 1.00 98.12 177 GLU A CA 1
ATOM 1399 C C . GLU A 1 177 ? -7.402 -14.922 2.447 1.00 98.12 177 GLU A C 1
ATOM 1401 O O . GLU A 1 177 ? -8.483 -14.615 2.965 1.00 98.12 177 GLU A O 1
ATOM 1406 N N . ALA A 1 178 ? -6.330 -15.237 3.176 1.00 98.06 178 ALA A N 1
ATOM 1407 C CA . ALA A 1 178 ? -6.277 -15.207 4.633 1.00 98.06 178 ALA A CA 1
ATOM 1408 C C . ALA A 1 178 ? -6.005 -13.804 5.201 1.00 98.06 178 ALA A C 1
ATOM 1410 O O . ALA A 1 178 ? -6.284 -13.573 6.381 1.00 98.06 178 ALA A O 1
ATOM 1411 N N . TYR A 1 179 ? -5.506 -12.857 4.397 1.00 98.50 179 TYR A N 1
ATOM 1412 C CA . TYR A 1 179 ? -5.178 -11.511 4.864 1.00 98.50 179 TYR A CA 1
ATOM 1413 C C . TYR A 1 179 ? -6.402 -10.804 5.460 1.00 98.50 179 TYR A C 1
ATOM 1415 O O . TYR A 1 179 ? -7.449 -10.664 4.822 1.00 98.50 179 TYR A O 1
ATOM 1423 N N . ARG A 1 180 ? -6.276 -10.304 6.689 1.00 97.56 180 ARG A N 1
ATOM 1424 C CA . ARG A 1 180 ? -7.300 -9.489 7.351 1.00 97.56 180 ARG A CA 1
ATOM 1425 C C . ARG A 1 180 ? -6.642 -8.304 8.035 1.00 97.56 180 ARG A C 1
ATOM 1427 O O . ARG A 1 180 ? -5.614 -8.452 8.694 1.00 97.56 180 ARG A O 1
ATOM 1434 N N . VAL A 1 181 ? -7.291 -7.151 7.936 1.00 97.94 181 VAL A N 1
ATOM 1435 C CA . VAL A 1 181 ? -6.944 -5.978 8.741 1.00 97.94 181 VAL A CA 1
ATOM 1436 C C . VAL A 1 181 ? -7.338 -6.205 10.198 1.00 97.94 181 VAL A C 1
ATOM 1438 O O . VAL A 1 181 ? -8.255 -6.978 10.496 1.00 97.94 181 VAL A O 1
ATOM 1441 N N . LYS A 1 182 ? -6.685 -5.503 11.123 1.00 98.12 182 LYS A N 1
ATOM 1442 C CA . LYS A 1 182 ? -7.006 -5.575 12.552 1.00 98.12 182 LYS A CA 1
ATOM 1443 C C . LYS A 1 182 ? -7.629 -4.269 13.017 1.00 98.12 182 LYS A C 1
ATOM 1445 O O . LYS A 1 182 ? -7.053 -3.198 12.853 1.00 98.12 182 LYS A O 1
ATOM 1450 N N . TRP A 1 183 ? -8.799 -4.375 13.637 1.00 97.94 183 TRP A N 1
ATOM 1451 C CA . TRP A 1 183 ? -9.465 -3.261 14.302 1.00 97.94 183 TRP A CA 1
ATOM 1452 C C . TRP A 1 183 ? -9.235 -3.328 15.807 1.00 97.94 183 TRP A C 1
ATOM 1454 O O . TRP A 1 183 ? -9.426 -4.375 16.426 1.00 97.94 183 TRP A O 1
ATOM 1464 N N . SER A 1 184 ? -8.909 -2.193 16.410 1.00 97.19 184 SER A N 1
ATOM 1465 C CA . SER A 1 184 ? -8.858 -2.036 17.862 1.00 97.19 184 SER A CA 1
ATOM 1466 C C . SER A 1 184 ? -9.326 -0.644 18.271 1.00 97.19 184 SER A C 1
ATOM 1468 O O . SER A 1 184 ? -9.473 0.252 17.438 1.00 97.19 184 SER A O 1
ATOM 1470 N N . ASP A 1 185 ? -9.551 -0.442 19.564 1.00 96.81 185 ASP A N 1
ATOM 1471 C CA . ASP A 1 185 ? -9.704 0.908 20.102 1.00 96.81 185 ASP A CA 1
ATOM 1472 C C . ASP A 1 185 ? -8.326 1.595 20.133 1.00 96.81 185 ASP A C 1
ATOM 1474 O O . ASP A 1 185 ? -7.308 0.952 20.410 1.00 96.81 185 ASP A O 1
ATOM 1478 N N . SER A 1 186 ? -8.275 2.890 19.812 1.00 97.06 186 SER A N 1
ATOM 1479 C CA . SER A 1 186 ? -7.040 3.676 19.962 1.00 97.06 186 SER A CA 1
ATOM 1480 C C . SER A 1 186 ? -6.780 3.965 21.440 1.00 97.06 186 SER A C 1
ATOM 1482 O O . SER A 1 186 ? -7.720 4.105 22.224 1.00 97.06 186 SER A O 1
ATOM 1484 N N . ILE A 1 187 ? -5.513 4.109 21.832 1.00 95.31 187 ILE A N 1
ATOM 1485 C CA . ILE A 1 187 ? -5.149 4.317 23.241 1.00 95.31 187 ILE A CA 1
ATOM 1486 C C . ILE A 1 187 ? -5.279 5.813 23.575 1.00 95.31 187 ILE A C 1
ATOM 1488 O O . ILE A 1 187 ? -4.593 6.628 22.950 1.00 95.31 187 ILE A O 1
ATOM 1492 N N . PRO A 1 188 ? -6.134 6.209 24.535 1.00 94.62 188 PRO A N 1
ATOM 1493 C CA . PRO A 1 188 ? -6.239 7.597 24.962 1.00 94.62 188 PRO A CA 1
ATOM 1494 C C . PRO A 1 188 ? -5.119 7.952 25.949 1.00 94.62 188 PRO A C 1
ATOM 1496 O O . PRO A 1 188 ? -4.954 7.296 26.975 1.00 94.62 188 PRO A O 1
ATOM 1499 N N . ILE A 1 189 ? -4.404 9.044 25.687 1.00 94.00 189 ILE A N 1
ATOM 1500 C CA . ILE A 1 189 ? -3.423 9.639 26.600 1.00 94.00 189 ILE A CA 1
ATOM 1501 C C . ILE A 1 189 ? -3.848 11.071 26.915 1.00 94.00 189 ILE A C 1
ATOM 1503 O O . ILE A 1 189 ? -4.192 11.844 26.020 1.00 94.00 189 ILE A O 1
ATOM 1507 N N . LYS A 1 190 ? -3.839 11.437 28.201 1.00 92.81 190 LYS A N 1
ATOM 1508 C CA . LYS A 1 190 ? -4.090 12.816 28.636 1.00 92.81 190 LYS A CA 1
ATOM 1509 C C . LYS A 1 190 ? -2.822 13.643 28.464 1.00 92.81 190 LYS A C 1
ATOM 1511 O O . LYS A 1 190 ? -1.788 13.291 29.018 1.00 92.81 190 LYS A O 1
ATOM 1516 N N . MET A 1 191 ? -2.915 14.748 27.733 1.00 89.44 191 MET A N 1
ATOM 1517 C CA . MET A 1 191 ? -1.783 15.636 27.467 1.00 89.44 191 MET A CA 1
ATOM 1518 C C . MET A 1 191 ? -2.261 17.088 27.472 1.00 89.44 191 MET A C 1
ATOM 1520 O O . MET A 1 191 ? -3.119 17.452 26.678 1.00 89.44 191 MET A O 1
ATOM 1524 N N . ASN A 1 192 ? -1.722 17.913 28.377 1.00 89.44 192 ASN A N 1
ATOM 1525 C CA . ASN A 1 192 ? -2.016 19.353 28.486 1.00 89.44 192 ASN A CA 1
ATOM 1526 C C . ASN A 1 192 ? -3.515 19.721 28.528 1.00 89.44 192 ASN A C 1
ATOM 1528 O O . ASN A 1 192 ? -3.925 20.737 27.980 1.00 89.44 192 ASN A O 1
ATOM 1532 N N . GLY A 1 193 ? -4.338 18.902 29.189 1.00 92.31 193 GLY A N 1
ATOM 1533 C CA . GLY A 1 193 ? -5.791 19.111 29.271 1.00 92.31 193 GLY A CA 1
ATOM 1534 C C . GLY A 1 193 ? -6.590 18.500 28.114 1.00 92.31 193 GLY A C 1
ATOM 1535 O O . GLY A 1 193 ? -7.800 18.329 28.249 1.00 92.31 193 GLY A O 1
ATOM 1536 N N . ASP A 1 194 ? -5.922 18.067 27.044 1.00 93.31 194 ASP A N 1
ATOM 1537 C CA . ASP A 1 194 ? -6.519 17.364 25.910 1.00 93.31 194 ASP A CA 1
ATOM 1538 C C . ASP A 1 194 ? -6.362 15.838 26.01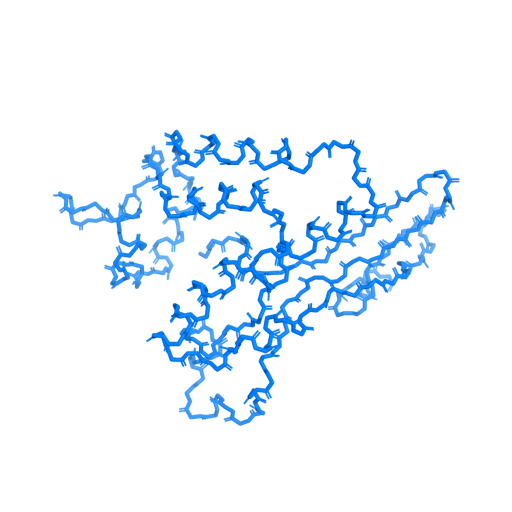4 1.00 93.31 194 ASP A C 1
ATOM 1540 O O . ASP A 1 194 ? -5.708 15.293 26.911 1.00 93.31 194 ASP A O 1
ATOM 1544 N N . THR A 1 195 ? -7.012 15.119 25.092 1.00 93.44 195 THR A N 1
ATOM 1545 C CA . THR A 1 195 ? -6.837 13.669 24.909 1.00 93.44 195 THR A CA 1
ATOM 1546 C C . THR A 1 195 ? -6.240 13.395 23.538 1.00 93.44 195 THR A C 1
ATOM 1548 O O . THR A 1 195 ? -6.890 13.614 22.518 1.00 93.44 195 THR A O 1
ATOM 1551 N N . MET A 1 196 ? -5.011 12.891 23.521 1.00 93.75 196 MET A N 1
ATOM 1552 C CA . MET A 1 196 ? -4.354 12.389 22.323 1.00 93.75 196 MET A CA 1
ATOM 1553 C C . MET A 1 196 ? -4.670 10.901 22.171 1.00 93.75 196 MET A C 1
ATOM 1555 O O . MET A 1 196 ? -4.424 10.119 23.085 1.00 93.75 196 MET A O 1
ATOM 1559 N N . TYR A 1 197 ? -5.208 10.502 21.020 1.00 95.19 197 TYR A N 1
ATOM 1560 C CA . TYR A 1 197 ? -5.425 9.092 20.696 1.00 95.19 197 TYR A CA 1
ATOM 1561 C C . TYR A 1 197 ? -4.242 8.571 19.890 1.00 95.19 197 TYR A C 1
ATOM 1563 O O . TYR A 1 197 ? -4.039 8.974 18.743 1.00 95.19 197 TYR A O 1
ATOM 1571 N N . ILE A 1 198 ? -3.461 7.679 20.489 1.00 94.94 198 ILE A N 1
ATOM 1572 C CA . ILE A 1 198 ? -2.282 7.091 19.854 1.00 94.94 198 ILE A CA 1
ATOM 1573 C C . ILE A 1 198 ? -2.596 5.707 19.282 1.00 94.94 198 ILE A C 1
ATOM 1575 O O . ILE A 1 198 ? -3.554 5.037 19.677 1.00 94.94 198 ILE A O 1
ATOM 1579 N N . ILE A 1 199 ? -1.771 5.293 18.326 1.00 94.06 199 ILE A N 1
ATOM 1580 C CA . ILE A 1 199 ? -1.841 3.981 17.686 1.00 94.06 199 ILE A CA 1
ATOM 1581 C C . ILE A 1 199 ? -1.217 2.920 18.626 1.00 94.06 199 ILE A C 1
ATOM 1583 O O . ILE A 1 199 ? -0.097 3.142 19.100 1.00 94.06 199 ILE A O 1
ATOM 1587 N N . PRO A 1 200 ? -1.887 1.781 18.895 1.00 93.00 200 PRO A N 1
ATOM 1588 C CA . PRO A 1 200 ? -1.314 0.640 19.616 1.00 93.00 200 PRO A CA 1
ATOM 1589 C C . PRO A 1 200 ? -0.188 -0.060 18.826 1.00 93.00 200 PRO A C 1
ATOM 1591 O O . PRO A 1 200 ? -0.019 0.181 17.629 1.00 93.00 200 PRO A O 1
ATOM 1594 N N . PRO A 1 201 ? 0.580 -0.972 19.452 1.00 92.38 201 PRO A N 1
ATOM 1595 C CA . PRO A 1 201 ? 1.493 -1.851 18.723 1.00 92.38 201 PRO A CA 1
ATOM 1596 C C . PRO A 1 201 ? 0.790 -2.544 17.538 1.00 92.38 201 PRO A C 1
ATOM 1598 O O . PRO A 1 201 ? -0.362 -2.954 17.691 1.00 92.38 201 PRO A O 1
ATOM 1601 N N . PRO A 1 202 ? 1.449 -2.682 16.371 1.00 91.69 202 PRO A N 1
ATOM 1602 C CA . PRO A 1 202 ? 2.878 -2.470 16.111 1.00 91.69 202 PRO A CA 1
ATOM 1603 C C . PRO A 1 202 ? 3.262 -1.018 15.758 1.00 91.69 202 PRO A C 1
ATOM 1605 O O . PRO A 1 202 ? 4.382 -0.764 15.310 1.00 91.69 202 PRO A O 1
ATOM 1608 N N . GLY A 1 203 ? 2.354 -0.049 15.886 1.00 89.94 203 GLY A N 1
ATOM 1609 C CA . GLY A 1 203 ? 2.700 1.363 15.736 1.00 89.94 203 GLY A CA 1
ATOM 1610 C C . GLY A 1 203 ? 3.559 1.875 16.896 1.00 89.94 203 GLY A C 1
ATOM 1611 O O . GLY A 1 203 ? 3.512 1.357 18.010 1.00 89.94 203 GLY A O 1
ATOM 1612 N N . SER A 1 204 ? 4.320 2.939 16.649 1.00 92.31 204 SER A N 1
ATOM 1613 C CA . SER A 1 204 ? 5.214 3.540 17.652 1.00 92.31 204 SER A CA 1
ATOM 1614 C C . SER A 1 204 ? 4.518 4.558 18.565 1.00 92.31 204 SER A C 1
ATOM 1616 O O . SER A 1 204 ? 5.192 5.354 19.212 1.00 92.31 204 SER A O 1
ATOM 1618 N N . GLY A 1 205 ? 3.180 4.569 18.617 1.00 88.44 205 GLY A N 1
ATOM 1619 C CA . GLY A 1 205 ? 2.414 5.576 19.357 1.00 88.44 205 GLY A CA 1
ATOM 1620 C C . GLY A 1 205 ? 2.755 5.619 20.848 1.00 88.44 205 GLY A C 1
ATOM 1621 O O . GLY A 1 205 ? 2.805 6.697 21.427 1.00 88.44 205 GLY A O 1
ATOM 1622 N N . LEU A 1 206 ? 3.064 4.462 21.443 1.00 88.88 206 LEU A N 1
ATOM 1623 C CA . LEU A 1 206 ? 3.454 4.340 22.853 1.00 88.88 206 LEU A CA 1
ATOM 1624 C C . LEU A 1 206 ? 4.780 5.033 23.202 1.00 88.88 206 LEU A C 1
ATOM 1626 O O . LEU A 1 206 ? 5.043 5.236 24.377 1.00 88.88 206 LEU A O 1
ATOM 1630 N N . LEU A 1 207 ? 5.616 5.389 22.220 1.00 89.56 207 LEU A N 1
ATOM 1631 C CA . LEU A 1 207 ? 6.861 6.132 22.463 1.00 89.56 207 LEU A CA 1
ATOM 1632 C C . LEU A 1 207 ? 6.648 7.653 22.543 1.00 89.56 207 LEU A C 1
ATOM 1634 O O . LEU A 1 207 ? 7.586 8.376 22.866 1.00 89.56 207 LEU A O 1
ATOM 1638 N N . LEU A 1 208 ? 5.454 8.149 22.195 1.00 81.25 208 LEU A N 1
ATOM 1639 C CA . LEU A 1 208 ? 5.139 9.582 22.168 1.00 81.25 208 LEU A CA 1
ATOM 1640 C C . LEU A 1 208 ? 4.618 10.128 23.507 1.00 81.25 208 LEU A C 1
ATOM 1642 O O . LEU A 1 208 ? 4.438 11.341 23.61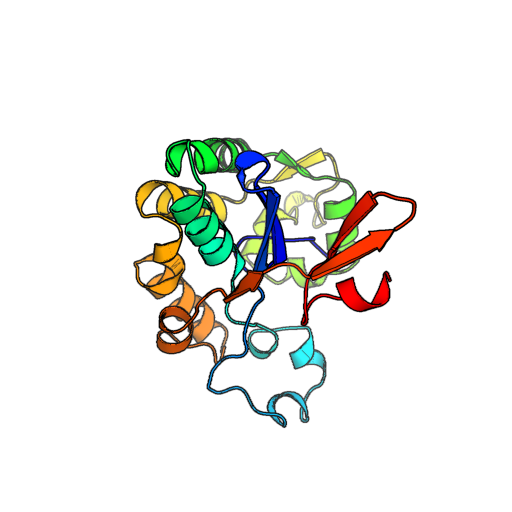0 1.00 81.25 208 LEU A O 1
ATOM 1646 N N . GLY A 1 209 ? 4.327 9.266 24.487 1.00 62.88 209 GLY A N 1
ATOM 1647 C CA . GLY A 1 209 ? 3.661 9.626 25.743 1.00 62.88 209 GLY A CA 1
ATOM 1648 C C . GLY A 1 209 ? 4.350 9.073 26.976 1.00 62.88 209 GLY A C 1
ATOM 1649 O O . GLY A 1 209 ? 5.016 8.023 26.857 1.00 62.88 209 GLY A O 1
#

Foldseek 3Di:
DDDDDQQFWDKDWDADPVVRFIKIKGQGFAAAPPDDPCPCVVPVVLCPDFLSVGGQGRHLVSVQVCCVVPNDDQLLVVLVVVLVDLAVFDFAAQVNVVVCVVVVCLCVDPLSVVFFPDPVVRGGDHGGDTGHNPVVSVVSVCCSVVNSLCCQVNDVVVVVQVVSVVRPHSHHSVNSVPDDIDMDTFDWDDDPNDTDGFHDPPDPRVVVD

Secondary structure (DSSP, 8-state):
-----TTS-EEEEEEETTTTEEEEEEE--B--TT--TTTTTT-GGGGTSSGGGPPBP-HHHHHHHHHHHH--S-HHHHHHHHHHHHHH-EEPPHHHHHHHHH-GGGGGSHHHHHHHEETTTTEEPPTT-EE--HHHHHHHHHHHHH-TTHHHHSHHHHHHHHHHHHTT----HHHHHH---EEEEPEEEEETTEEEEEPPTTSGGGG--

Sequence (209 aa):
MQSMGIGGGFIMNIYLRDAQKAYTLDAREISATAAHEKMHLHDSRTTIEGPLSLGTPGELMGYWEAHQRFGRLPWRDLVAPAIKVCEQGFPMSRHMEDSTKINPRIQYDYMLRGLFFNETTNSFRRMGSIVRPTKLCETLRIVAEKGGADLYNGTLADLFVEDLKELGSIITREDLEAYRVKWSDSIPIKMNGDTMYIIPPPGSGLLLG